Protein AF-A0A8J9VNW6-F1 (afdb_monomer)

Mean predicted aligned error: 24.34 Å

pLDDT: mean 70.17, std 19.91, range [33.88, 97.44]

Organism: NCBI:txid405034

Radius of gyration: 56.68 Å; Cα contacts (8 Å, |Δi|>4): 26; chains: 1; bounding box: 91×82×174 Å

Nearest PDB structures (foldseek):
  3ja6-assembly1_I  TM=4.246E-01  e=7.751E+00  Escherichia coli

Secondary structure (DSSP, 8-state):
------------------------------------------------------SHHHHHHHHHHHHHHHHHHHHHHHHHHHHHHHHT--PPP--------------TTHHHHHHHHHHHTS-HHHHHHHHHHHHHHHHHHHHH-TTS-HHHHHHHHHHHHHHHHHHHHHHHHHHSHHHHHHHHHHHHHHHHHHHHHHHHHHHHHHHHHHHHHSPPTHHHHHHHHHHHHHHHHHHHHHHHHHHHHHHHHHSPPP--SPPPTTHHHHHHHHHHHHHHHHHHTT--

Foldseek 3Di:
DDDDDDDDDDDDDDDDDDDDDDDDDDDDDDDDDDDDDDDDDDDPPDDPDDPDDPDDVVVVVVVVVVVVVVVVVVVVVVVVVVVVVVVPPDDDDDDDDDDDDDPCPDDVPVVVVVVVVVQVPDDLVVNLVVLVVVLVVLLVCLVPDPPDDVVVSVVSPVVSVVSNVVSVVVVVVCVDVVVVVVVVVVVVVVVVVVVVVVVVVVVVVVVVVCVVPDDDVVVVVVVVVVVVVVVVVVVVVVVVVVVVVCVVVVPDPDPPDDDDPVNVVVVVVVVVVVVVVVVVVPPD

Sequence (284 aa):
MADSDASADTDASIGRKRTAARPPLAGSTGSETETDERVRAKENKARRGRPIGSGRGTVLTRARAQLRNMEAEAREREFERALEARAFRKKPEKADKAGKAVFEFGSDLSASESRKEGISARDVQGLRAEAGRSVTEILHVARTSGNLKGEYVRRLKLAAEALTGIVDALADRSSNEETRKVAADNERLRKEVENLKAEVKAHRRQFSEMRASAPSSSLQGDVLEELRASLISSVGALMDAKLAGIEERLLPARSHRPPLAADRRKETETANDHYNYVVISFNK

Structure (mmCIF, N/CA/C/O backbone):
data_AF-A0A8J9VNW6-F1
#
_entry.id   AF-A0A8J9VNW6-F1
#
loop_
_atom_site.group_PDB
_atom_site.id
_atom_site.type_symbol
_atom_site.label_atom_id
_atom_site.label_alt_id
_atom_site.label_comp_id
_atom_site.label_asym_id
_atom_site.label_entity_id
_atom_site.label_seq_id
_atom_site.pdbx_PDB_ins_code
_atom_site.Cartn_x
_atom_site.Cartn_y
_atom_site.Cartn_z
_atom_site.occupancy
_atom_site.B_iso_or_equiv
_atom_site.auth_seq_id
_atom_site.auth_comp_id
_atom_site.auth_asym_id
_atom_site.auth_atom_id
_atom_site.pdbx_PDB_model_num
ATOM 1 N N . MET A 1 1 ? -22.951 18.036 -66.653 1.00 40.50 1 MET A N 1
ATOM 2 C CA . MET A 1 1 ? -22.007 18.960 -67.309 1.00 40.50 1 MET A CA 1
ATOM 3 C C . MET A 1 1 ? -20.794 18.984 -66.394 1.00 40.50 1 MET A C 1
ATOM 5 O O . MET A 1 1 ? -20.861 19.659 -65.379 1.00 40.50 1 MET A O 1
ATOM 9 N N . ALA A 1 2 ? -19.877 18.015 -66.465 1.00 41.28 2 ALA A N 1
ATOM 10 C CA . ALA A 1 2 ? -19.246 17.346 -67.623 1.00 41.28 2 ALA A CA 1
ATOM 11 C C . ALA A 1 2 ? -18.085 18.162 -68.211 1.00 41.28 2 ALA A C 1
ATOM 13 O O . ALA A 1 2 ? -18.121 19.385 -68.116 1.00 41.28 2 ALA A O 1
ATOM 14 N N . ASP A 1 3 ? -17.127 17.428 -68.790 1.00 41.41 3 ASP A N 1
ATOM 15 C CA . ASP A 1 3 ? -15.901 17.876 -69.472 1.00 41.41 3 ASP A CA 1
ATOM 16 C C . ASP A 1 3 ? -14.868 18.475 -68.474 1.00 41.41 3 ASP A C 1
ATOM 18 O O . ASP A 1 3 ? -15.201 19.344 -67.672 1.00 41.41 3 ASP A O 1
ATOM 22 N N . SER A 1 4 ? -13.659 17.934 -68.246 1.00 46.53 4 SER A N 1
ATOM 23 C CA . SER A 1 4 ? -12.592 17.398 -69.126 1.00 46.53 4 SER A CA 1
ATOM 24 C C . SER A 1 4 ? -11.854 18.515 -69.894 1.00 46.53 4 SER A C 1
ATOM 26 O O . SER A 1 4 ? -12.466 19.501 -70.286 1.00 46.53 4 SER A O 1
ATOM 28 N N . ASP A 1 5 ? -10.528 18.517 -70.080 1.00 38.50 5 ASP A N 1
ATOM 29 C CA . ASP A 1 5 ? -9.451 17.556 -69.748 1.00 38.50 5 ASP A CA 1
ATOM 30 C C . ASP A 1 5 ? -8.371 18.261 -68.847 1.00 38.50 5 ASP A C 1
ATOM 32 O O . ASP A 1 5 ? -8.751 19.146 -68.086 1.00 38.50 5 ASP A O 1
ATOM 36 N N . ALA A 1 6 ? -7.057 17.980 -68.745 1.00 46.94 6 ALA A N 1
ATOM 37 C CA . ALA A 1 6 ? -6.119 17.134 -69.495 1.00 46.94 6 ALA A CA 1
ATOM 38 C C . ALA A 1 6 ? -4.844 16.757 -68.690 1.00 46.94 6 ALA A C 1
ATOM 40 O O . ALA A 1 6 ? -4.689 17.087 -67.516 1.00 46.94 6 ALA A O 1
ATOM 41 N N . SER A 1 7 ? -3.931 16.042 -69.355 1.00 46.50 7 SER A N 1
ATOM 42 C CA . SER A 1 7 ? -2.660 15.470 -68.877 1.00 46.50 7 SER A CA 1
ATOM 43 C C . SER A 1 7 ? -1.483 16.449 -68.729 1.00 46.50 7 SER A C 1
ATOM 45 O O . SER A 1 7 ? -1.329 17.346 -69.558 1.00 46.50 7 SER A O 1
ATOM 47 N N . ALA A 1 8 ? -0.546 16.145 -67.819 1.00 47.53 8 ALA A N 1
ATOM 48 C CA . ALA A 1 8 ? 0.864 16.544 -67.935 1.00 47.53 8 ALA A CA 1
ATOM 49 C C . ALA A 1 8 ? 1.798 15.577 -67.169 1.00 47.53 8 ALA A C 1
ATOM 51 O O . ALA A 1 8 ? 1.925 15.668 -65.949 1.00 47.53 8 ALA A O 1
ATOM 52 N N . ASP A 1 9 ? 2.468 14.667 -67.881 1.00 40.62 9 ASP A N 1
ATOM 53 C CA . ASP A 1 9 ? 3.558 13.851 -67.329 1.00 40.62 9 ASP A CA 1
ATOM 54 C C . ASP A 1 9 ? 4.858 14.663 -67.200 1.00 40.62 9 ASP A C 1
ATOM 56 O O . ASP A 1 9 ? 5.226 15.410 -68.108 1.00 40.62 9 ASP A O 1
ATOM 60 N N . THR A 1 10 ? 5.622 14.442 -66.125 1.00 50.91 10 THR A N 1
ATOM 61 C CA . THR A 1 10 ? 7.041 14.836 -66.056 1.00 50.91 10 THR A CA 1
ATOM 62 C C . THR A 1 10 ? 7.883 13.716 -65.449 1.00 50.91 10 THR A C 1
ATOM 64 O O . THR A 1 10 ? 7.934 13.554 -64.228 1.00 50.91 10 THR A O 1
ATOM 67 N N . ASP A 1 11 ? 8.549 12.949 -66.313 1.00 38.44 11 ASP A N 1
ATOM 68 C CA . ASP A 1 11 ? 9.495 11.893 -65.938 1.00 38.44 11 ASP A CA 1
ATOM 69 C C . ASP A 1 11 ? 10.793 12.492 -65.353 1.00 38.44 11 ASP A C 1
ATOM 71 O O . ASP A 1 11 ? 11.364 13.441 -65.896 1.00 38.44 11 ASP A O 1
ATOM 75 N N . ALA A 1 12 ? 11.265 11.943 -64.231 1.00 46.34 12 ALA A N 1
ATOM 76 C CA . ALA A 1 12 ? 12.383 12.467 -63.447 1.00 46.34 12 ALA A CA 1
ATOM 77 C C . ALA A 1 12 ? 13.482 11.402 -63.280 1.00 46.34 12 ALA A C 1
ATOM 79 O O . ALA A 1 12 ? 13.535 10.657 -62.298 1.00 46.34 12 ALA A O 1
ATOM 80 N N . SER A 1 13 ? 14.387 11.332 -64.258 1.00 41.47 13 SER A N 1
ATOM 81 C CA . SER A 1 13 ? 15.369 10.251 -64.388 1.00 41.47 13 SER A CA 1
ATOM 82 C C . SER A 1 13 ? 16.358 10.144 -63.210 1.00 41.47 13 SER A C 1
ATOM 84 O O . SER A 1 13 ? 17.242 10.989 -63.045 1.00 41.47 13 SER A O 1
ATOM 86 N N . ILE A 1 14 ? 16.312 9.041 -62.451 1.00 47.03 14 ILE A N 1
ATOM 87 C CA . ILE A 1 14 ? 17.327 8.706 -61.433 1.00 47.03 14 ILE A CA 1
ATOM 88 C C . ILE A 1 14 ? 18.367 7.742 -62.024 1.00 47.03 14 ILE A C 1
ATOM 90 O O . ILE A 1 14 ? 18.255 6.517 -61.934 1.00 47.03 14 ILE A O 1
ATOM 94 N N . GLY A 1 15 ? 19.425 8.299 -62.617 1.00 40.50 15 GLY A N 1
ATOM 95 C CA . GLY A 1 15 ? 20.520 7.522 -63.201 1.00 40.50 15 GLY A CA 1
ATOM 96 C C . GLY A 1 15 ? 21.378 6.794 -62.156 1.00 40.50 15 GLY A C 1
ATOM 97 O O . GLY A 1 15 ? 22.238 7.401 -61.521 1.00 40.50 15 GLY A O 1
ATOM 98 N N . ARG A 1 16 ? 21.217 5.469 -62.021 1.00 45.16 16 ARG A N 1
ATOM 99 C CA . ARG A 1 16 ? 22.113 4.604 -61.224 1.00 45.16 16 ARG A CA 1
ATOM 100 C C . ARG A 1 16 ? 23.037 3.784 -62.132 1.00 45.16 16 ARG A C 1
ATOM 102 O O . ARG A 1 16 ? 22.575 2.992 -62.951 1.00 45.16 16 ARG A O 1
ATOM 109 N N . LYS A 1 17 ? 24.356 3.963 -61.986 1.00 49.12 17 LYS A N 1
ATOM 110 C CA . LYS A 1 17 ? 25.373 3.179 -62.717 1.00 49.12 17 LYS A CA 1
ATOM 111 C C . LYS A 1 17 ? 25.447 1.736 -62.188 1.00 49.12 17 LYS A C 1
ATOM 113 O O . LYS A 1 17 ? 25.175 1.484 -61.018 1.00 49.12 17 LYS A O 1
ATOM 118 N N . ARG A 1 18 ? 25.801 0.796 -63.072 1.00 47.38 18 ARG A N 1
ATOM 119 C CA . ARG A 1 18 ? 25.782 -0.662 -62.844 1.00 47.38 18 ARG A CA 1
ATOM 120 C C . ARG A 1 18 ? 27.190 -1.246 -62.663 1.00 47.38 18 ARG A C 1
ATOM 122 O O . ARG A 1 18 ? 28.028 -1.022 -63.527 1.00 47.38 18 ARG A O 1
ATOM 129 N N . THR A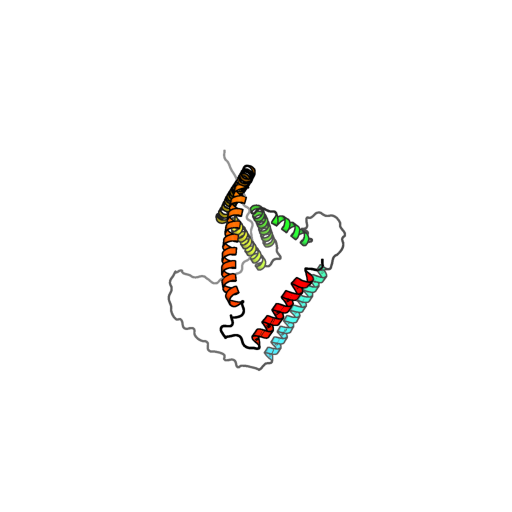 1 19 ? 27.352 -2.112 -61.665 1.00 45.59 19 THR A N 1
ATOM 130 C CA . THR A 1 19 ? 28.186 -3.339 -61.642 1.00 45.59 19 THR A CA 1
ATOM 131 C C . THR A 1 19 ? 27.497 -4.279 -60.631 1.00 45.59 19 THR A C 1
ATOM 133 O O . THR A 1 19 ? 27.086 -3.826 -59.570 1.00 45.59 19 THR A O 1
ATOM 136 N N . ALA A 1 20 ? 27.058 -5.495 -60.974 1.00 39.81 20 ALA A N 1
ATOM 137 C CA . ALA A 1 20 ? 27.818 -6.699 -61.348 1.00 39.81 20 ALA A CA 1
ATOM 138 C C . ALA A 1 20 ? 28.700 -7.212 -60.180 1.00 39.81 20 ALA A C 1
ATOM 140 O O . ALA A 1 20 ? 29.486 -6.439 -59.649 1.00 39.81 20 ALA A O 1
ATOM 141 N N . ALA A 1 21 ? 28.623 -8.474 -59.729 1.00 38.38 21 ALA A N 1
ATOM 142 C CA . ALA A 1 21 ? 28.025 -9.677 -60.339 1.00 38.38 21 ALA A CA 1
ATOM 143 C C . ALA A 1 21 ? 27.239 -10.573 -59.343 1.00 38.38 21 ALA A C 1
ATOM 145 O O . ALA A 1 21 ? 27.244 -10.338 -58.138 1.00 38.38 21 ALA A O 1
ATOM 146 N N . ARG A 1 22 ? 26.563 -11.611 -59.865 1.00 43.59 22 ARG A N 1
ATOM 147 C CA . ARG A 1 22 ? 25.733 -12.590 -59.131 1.00 43.59 22 ARG A CA 1
ATOM 148 C C . ARG A 1 22 ? 25.919 -14.006 -59.720 1.00 43.59 22 ARG A C 1
ATOM 150 O O . ARG A 1 22 ? 25.762 -14.137 -60.933 1.00 43.59 22 ARG A O 1
ATOM 157 N N . PRO A 1 23 ? 26.151 -15.059 -58.910 1.00 54.25 23 PRO A N 1
ATOM 158 C CA . PRO A 1 23 ? 25.950 -16.459 -59.309 1.00 54.25 23 PRO A CA 1
ATOM 159 C C . PRO A 1 23 ? 24.474 -16.917 -59.126 1.00 54.25 23 PRO A C 1
ATOM 161 O O . PRO A 1 23 ? 23.703 -16.250 -58.427 1.00 54.25 23 PRO A O 1
ATOM 164 N N . PRO A 1 24 ? 24.032 -18.002 -59.794 1.00 50.69 24 PRO A N 1
ATOM 165 C CA . PRO A 1 24 ? 22.608 -18.323 -59.969 1.00 50.69 24 PRO A CA 1
ATOM 166 C C . PRO A 1 24 ? 21.927 -19.000 -58.762 1.00 50.69 24 PRO A C 1
ATOM 168 O O . PRO A 1 24 ? 22.576 -19.439 -57.818 1.00 50.69 24 PRO A O 1
ATOM 171 N N . LEU A 1 25 ? 20.590 -19.086 -58.828 1.00 45.50 25 LEU A N 1
ATOM 172 C CA . LEU A 1 25 ? 19.722 -19.805 -57.885 1.00 45.50 25 LEU A CA 1
ATOM 173 C C . LEU A 1 25 ? 19.087 -21.033 -58.556 1.00 45.50 25 LEU A C 1
ATOM 175 O O . LEU A 1 25 ? 18.556 -20.912 -59.656 1.00 45.50 25 LEU A O 1
ATOM 179 N N . ALA A 1 26 ? 19.059 -22.148 -57.830 1.00 40.22 26 ALA A N 1
ATOM 180 C CA . ALA A 1 26 ? 18.130 -23.276 -57.953 1.00 40.22 26 ALA A CA 1
ATOM 181 C C . ALA A 1 26 ? 18.149 -24.021 -56.597 1.00 40.22 26 ALA A C 1
ATOM 183 O O . ALA A 1 26 ? 19.191 -24.025 -55.946 1.00 40.22 26 ALA A O 1
ATOM 184 N N . GLY A 1 27 ? 17.081 -24.642 -56.094 1.00 34.94 27 GLY A N 1
ATOM 185 C CA . GLY A 1 27 ? 15.699 -24.775 -56.580 1.00 34.94 27 GLY A CA 1
ATOM 186 C C . GLY A 1 27 ? 15.029 -25.971 -55.872 1.00 34.94 27 GLY A C 1
ATOM 187 O O . GLY A 1 27 ? 15.736 -26.909 -55.525 1.00 34.94 27 GLY A O 1
ATOM 188 N N . SER A 1 28 ? 13.699 -25.955 -55.683 1.00 34.72 28 SER A N 1
ATOM 189 C CA . SER A 1 28 ? 12.923 -26.875 -54.804 1.00 34.72 28 SER A CA 1
ATOM 190 C C . SER A 1 28 ? 13.220 -26.694 -53.299 1.00 34.72 28 SER A C 1
ATOM 192 O O . SER A 1 28 ? 14.375 -26.524 -52.933 1.00 34.72 28 SER A O 1
ATOM 194 N N . THR A 1 29 ? 12.287 -26.579 -52.342 1.00 39.00 29 THR A N 1
ATOM 195 C CA . THR A 1 29 ? 10.910 -27.089 -52.083 1.00 39.00 29 THR A CA 1
ATOM 196 C C . THR A 1 29 ? 10.825 -28.495 -51.467 1.00 39.00 29 THR A C 1
ATOM 198 O O . THR A 1 29 ? 11.499 -29.412 -51.929 1.00 39.00 29 THR A O 1
ATOM 201 N N . GLY A 1 30 ? 9.989 -28.614 -50.420 1.00 33.88 30 GLY A N 1
ATOM 202 C CA . GLY A 1 30 ? 9.853 -29.742 -49.477 1.00 33.88 30 GLY A CA 1
ATOM 203 C C . GLY A 1 30 ? 10.485 -29.401 -48.107 1.00 33.88 30 GLY A C 1
ATOM 204 O O . GLY A 1 30 ? 11.614 -28.921 -48.105 1.00 33.88 30 GLY A O 1
ATOM 205 N N . SER A 1 31 ? 9.873 -29.442 -46.911 1.00 37.00 31 SER A N 1
ATOM 206 C CA . SER A 1 31 ? 8.687 -30.095 -46.296 1.00 37.00 31 SER A CA 1
ATOM 207 C C . SER A 1 31 ? 9.013 -31.293 -45.379 1.00 37.00 31 SER A C 1
ATOM 209 O O . SER A 1 31 ? 9.034 -32.428 -45.835 1.00 37.00 31 SER A O 1
ATOM 211 N N . GLU A 1 32 ? 9.141 -30.986 -44.080 1.00 38.44 32 GLU A N 1
ATOM 212 C CA . GLU A 1 32 ? 8.852 -31.845 -42.907 1.00 38.44 32 GLU A CA 1
ATOM 213 C C . GLU A 1 32 ? 9.727 -33.089 -42.592 1.00 38.44 32 GLU A C 1
ATOM 215 O O . GLU A 1 32 ? 10.525 -33.559 -43.393 1.00 38.44 32 GLU A O 1
ATOM 220 N N . THR A 1 33 ? 9.559 -33.571 -41.347 1.00 36.09 33 THR A N 1
ATOM 221 C CA . THR A 1 33 ? 10.047 -34.828 -40.722 1.00 36.09 33 THR A CA 1
ATOM 222 C C . THR A 1 33 ? 11.561 -35.118 -40.649 1.00 36.09 33 THR A C 1
ATOM 224 O O . THR A 1 33 ? 12.185 -35.533 -41.613 1.00 36.09 33 THR A O 1
ATOM 227 N N . GLU A 1 34 ? 12.117 -34.918 -39.444 1.00 38.44 34 GLU A N 1
ATOM 228 C CA . GLU A 1 34 ? 12.610 -35.950 -38.494 1.00 38.44 34 GLU A CA 1
ATOM 229 C C . GLU A 1 34 ? 13.441 -37.186 -38.958 1.00 38.44 34 GLU A C 1
ATOM 231 O O . GLU A 1 34 ? 13.279 -37.720 -40.048 1.00 38.44 34 GLU A O 1
ATOM 236 N N . THR A 1 35 ? 14.235 -37.720 -38.010 1.00 39.31 35 THR A N 1
ATOM 237 C CA . THR A 1 35 ? 15.041 -38.975 -37.996 1.00 39.31 35 THR A CA 1
ATOM 238 C C . THR A 1 35 ? 16.504 -38.935 -38.488 1.00 39.31 35 THR A C 1
ATOM 240 O O . THR A 1 35 ? 16.932 -38.065 -39.243 1.00 39.31 35 THR A O 1
ATOM 243 N N . ASP A 1 36 ? 17.302 -39.860 -37.936 1.00 39.09 36 ASP A N 1
ATOM 244 C CA . ASP A 1 36 ? 18.749 -40.034 -38.124 1.00 39.09 36 ASP A CA 1
ATOM 245 C C . ASP A 1 36 ? 19.144 -40.566 -39.518 1.00 39.09 36 ASP A C 1
ATOM 247 O O . ASP A 1 36 ? 18.503 -41.473 -40.033 1.00 39.09 36 ASP A O 1
ATOM 251 N N . GLU A 1 37 ? 20.315 -40.165 -40.039 1.00 36.12 37 GLU A N 1
ATOM 252 C CA . GLU A 1 37 ? 21.468 -41.090 -40.054 1.00 36.12 37 GLU A CA 1
ATOM 253 C C . GLU A 1 37 ? 22.827 -40.471 -40.458 1.00 36.12 37 GLU A C 1
ATOM 255 O O . GLU A 1 37 ? 22.973 -39.554 -41.263 1.00 36.12 37 GLU A O 1
ATOM 260 N N . ARG A 1 38 ? 23.858 -41.078 -39.864 1.00 45.81 38 ARG A N 1
ATOM 261 C CA . ARG A 1 38 ? 25.292 -41.111 -40.201 1.00 45.81 38 ARG A CA 1
ATOM 262 C C . ARG A 1 38 ? 25.748 -40.524 -41.556 1.00 45.81 38 ARG A C 1
ATOM 264 O O . ARG A 1 38 ? 25.688 -41.189 -42.588 1.00 45.81 38 ARG A O 1
ATOM 271 N N . VAL A 1 39 ? 26.543 -39.449 -41.492 1.00 42.41 39 VAL A N 1
ATOM 272 C CA . VAL A 1 39 ? 27.604 -39.175 -42.487 1.00 42.41 39 VAL A CA 1
ATOM 273 C C . VAL A 1 39 ? 28.965 -39.068 -41.790 1.00 42.41 39 VAL A C 1
ATOM 275 O O . VAL A 1 39 ? 29.178 -38.229 -40.917 1.00 42.41 39 VAL A O 1
ATOM 278 N N . ARG A 1 40 ? 29.917 -39.933 -42.170 1.00 47.16 40 ARG A N 1
ATOM 279 C CA . ARG A 1 40 ? 31.279 -39.952 -41.603 1.00 47.16 40 ARG A CA 1
ATOM 280 C C . ARG A 1 40 ? 32.092 -38.736 -42.064 1.00 47.16 40 ARG A C 1
ATOM 282 O O . ARG A 1 40 ? 32.554 -38.702 -43.205 1.00 47.16 40 ARG A O 1
ATOM 289 N N . ALA A 1 41 ? 32.365 -37.797 -41.159 1.00 47.97 41 ALA A N 1
ATOM 290 C CA . ALA A 1 41 ? 33.385 -36.772 -41.377 1.00 47.97 41 ALA A CA 1
ATOM 291 C C . ALA A 1 41 ? 34.780 -37.418 -41.521 1.00 47.97 41 ALA A C 1
ATOM 293 O O . ALA A 1 41 ? 35.179 -38.250 -40.705 1.00 47.97 41 ALA A O 1
ATOM 294 N N . LYS A 1 42 ? 35.534 -37.046 -42.564 1.00 50.28 42 LYS A N 1
ATOM 295 C CA . LYS A 1 42 ? 36.897 -37.551 -42.805 1.00 50.28 42 LYS A CA 1
ATOM 296 C C . LYS A 1 42 ? 37.917 -36.701 -42.041 1.00 50.28 42 LYS A C 1
ATOM 298 O O . LYS A 1 42 ? 38.084 -35.521 -42.340 1.00 50.28 42 LYS A O 1
ATOM 303 N N . GLU A 1 43 ? 38.626 -37.299 -41.083 1.00 44.22 43 GLU A N 1
ATOM 304 C CA . GLU A 1 43 ? 39.729 -36.637 -40.373 1.00 44.22 43 GLU A CA 1
ATOM 305 C C . GLU A 1 43 ? 40.911 -36.335 -41.314 1.00 44.22 43 GLU A C 1
ATOM 307 O O . GLU A 1 43 ? 41.657 -37.237 -41.705 1.00 44.22 43 GLU A O 1
ATOM 312 N N . ASN A 1 44 ? 41.166 -35.058 -41.605 1.00 50.94 44 ASN A N 1
ATOM 313 C CA . ASN A 1 44 ? 42.388 -34.639 -42.296 1.00 50.94 44 ASN A CA 1
ATOM 314 C C . ASN A 1 44 ? 43.592 -34.626 -41.334 1.00 50.94 44 ASN A C 1
ATOM 316 O O . ASN A 1 44 ? 44.013 -33.582 -40.836 1.00 50.94 44 ASN A O 1
ATOM 320 N N . LYS A 1 45 ? 44.170 -35.807 -41.082 1.00 53.06 45 LYS A N 1
ATOM 321 C CA . LYS A 1 45 ? 45.388 -36.003 -40.273 1.00 53.06 45 LYS A CA 1
ATOM 322 C C . LYS A 1 45 ? 46.650 -35.493 -40.988 1.00 53.06 45 LYS A C 1
ATOM 324 O O . LYS A 1 45 ? 47.465 -36.276 -41.469 1.00 53.06 45 LYS A O 1
ATOM 329 N N . ALA A 1 46 ? 46.850 -34.174 -41.010 1.00 47.66 46 ALA A N 1
ATOM 330 C CA . ALA A 1 46 ? 48.071 -33.542 -41.512 1.00 47.66 46 ALA A CA 1
ATOM 331 C C . ALA A 1 46 ? 48.567 -32.405 -40.596 1.00 47.66 46 ALA A C 1
ATOM 333 O O . ALA A 1 46 ? 47.784 -31.579 -40.143 1.00 47.66 46 ALA A O 1
ATOM 334 N N . ARG A 1 47 ? 49.897 -32.333 -40.406 1.00 47.97 47 ARG A N 1
ATOM 335 C CA . ARG A 1 47 ? 50.660 -31.309 -39.645 1.00 47.97 47 ARG A CA 1
ATOM 336 C C . ARG A 1 47 ? 50.626 -31.409 -38.107 1.00 47.97 47 ARG A C 1
ATOM 338 O O . ARG A 1 47 ? 50.222 -30.486 -37.407 1.00 47.97 47 ARG A O 1
ATOM 345 N N . ARG A 1 48 ? 51.260 -32.465 -37.574 1.00 52.03 48 ARG A N 1
ATOM 346 C CA . ARG A 1 48 ? 51.928 -32.406 -36.256 1.00 52.03 48 ARG A CA 1
ATOM 347 C C . ARG A 1 48 ? 53.086 -31.393 -36.308 1.00 52.03 48 ARG A C 1
ATOM 349 O O . ARG A 1 48 ? 54.208 -31.754 -36.658 1.00 52.03 48 ARG A O 1
ATOM 356 N N . GLY A 1 49 ? 52.824 -30.131 -35.976 1.00 46.53 49 GLY A N 1
ATOM 357 C CA . GLY A 1 49 ? 53.883 -29.161 -35.678 1.00 46.53 49 GLY A CA 1
ATOM 358 C C . GLY A 1 49 ? 54.578 -29.516 -34.358 1.00 46.53 49 GLY A C 1
ATOM 359 O O . GLY A 1 49 ? 53.907 -29.869 -33.390 1.00 46.53 49 GLY A O 1
ATOM 360 N N . ARG A 1 50 ? 55.915 -29.444 -34.306 1.00 51.12 50 ARG A N 1
ATOM 361 C CA . ARG A 1 50 ? 56.665 -29.608 -33.046 1.00 51.12 50 ARG A CA 1
ATOM 362 C C . ARG A 1 50 ? 56.304 -28.487 -32.054 1.00 51.12 50 ARG A C 1
ATOM 364 O O . ARG A 1 50 ? 56.151 -27.348 -32.494 1.00 51.12 50 ARG A O 1
ATOM 371 N N . PRO A 1 51 ? 56.291 -28.748 -30.734 1.00 48.47 51 PRO A N 1
ATOM 372 C CA . PRO A 1 51 ? 56.377 -27.677 -29.747 1.00 48.47 51 PRO A CA 1
ATOM 373 C C . PRO A 1 51 ? 57.762 -27.017 -29.852 1.00 48.47 51 PRO A C 1
ATOM 375 O O . PRO A 1 51 ? 58.784 -27.650 -29.585 1.00 48.47 51 PRO A O 1
ATOM 378 N N . ILE A 1 52 ? 57.807 -25.755 -30.284 1.00 52.84 52 ILE A N 1
ATOM 379 C CA . ILE A 1 52 ? 59.043 -24.971 -30.409 1.00 52.84 52 ILE A CA 1
ATOM 380 C C . ILE A 1 52 ? 59.132 -23.981 -29.247 1.00 52.84 52 ILE A C 1
ATOM 382 O O . ILE A 1 52 ? 58.275 -23.114 -29.120 1.00 52.84 52 ILE A O 1
ATOM 386 N N . GLY A 1 53 ? 60.229 -24.052 -28.487 1.00 47.34 53 GLY A N 1
ATOM 387 C CA . GLY A 1 53 ? 60.731 -22.948 -27.662 1.00 47.34 53 GLY A CA 1
ATOM 388 C C . GLY A 1 53 ? 60.004 -22.707 -26.333 1.00 47.34 53 GLY A C 1
ATOM 389 O O . GLY A 1 53 ? 58.829 -22.359 -26.279 1.00 47.34 53 GLY A O 1
ATOM 390 N N . SER A 1 54 ? 60.745 -22.802 -25.231 1.00 50.16 54 SER A N 1
ATOM 391 C CA . SER A 1 54 ? 60.256 -22.455 -23.898 1.00 50.16 54 SER A CA 1
ATOM 392 C C . SER A 1 54 ? 60.140 -20.936 -23.680 1.00 50.16 54 SER A C 1
ATOM 394 O O . SER A 1 54 ? 61.047 -20.165 -23.995 1.00 50.16 54 SER A O 1
ATOM 396 N N . GLY A 1 55 ? 59.030 -20.511 -23.067 1.00 55.00 55 GLY A N 1
ATOM 397 C CA . GLY A 1 55 ? 58.921 -19.362 -22.149 1.00 55.00 55 GLY A CA 1
ATOM 398 C C . GLY A 1 55 ? 59.119 -17.921 -22.656 1.00 55.00 55 GLY A C 1
ATOM 399 O O . GLY A 1 55 ? 58.488 -17.017 -22.117 1.00 55.00 55 GLY A O 1
ATOM 400 N N . ARG A 1 56 ? 59.965 -17.645 -23.656 1.00 54.56 56 ARG A N 1
ATOM 401 C CA . ARG A 1 56 ? 60.352 -16.255 -23.993 1.00 54.56 56 ARG A CA 1
ATOM 402 C C . ARG A 1 56 ? 59.274 -15.469 -24.746 1.00 54.56 56 ARG A C 1
ATOM 404 O O . ARG A 1 56 ? 59.080 -14.288 -24.468 1.00 54.56 56 ARG A O 1
ATOM 411 N N . GLY A 1 57 ? 58.551 -16.112 -25.665 1.00 57.53 57 GLY A N 1
ATOM 412 C CA . GLY A 1 57 ? 57.508 -15.446 -26.457 1.00 57.53 57 GLY A CA 1
ATOM 413 C C . GLY A 1 57 ? 56.322 -14.974 -25.610 1.00 57.53 57 GLY A C 1
ATOM 414 O O . GLY A 1 57 ? 55.875 -13.837 -25.753 1.00 57.53 57 GLY A O 1
ATOM 415 N N . THR A 1 58 ? 55.861 -15.817 -24.680 1.00 62.28 58 THR A N 1
ATOM 416 C CA . THR A 1 58 ? 54.682 -15.559 -23.837 1.00 62.28 58 THR A CA 1
ATOM 417 C C . THR A 1 58 ? 54.889 -14.392 -22.871 1.00 62.28 58 THR A C 1
ATOM 419 O O . THR A 1 58 ? 53.989 -13.565 -22.706 1.00 62.28 58 THR A O 1
ATOM 422 N N . VAL A 1 59 ? 56.085 -14.269 -22.281 1.00 69.69 59 VAL A N 1
ATOM 423 C CA . VAL A 1 59 ? 56.454 -13.129 -21.424 1.00 69.69 59 VAL A CA 1
ATOM 424 C C . VAL A 1 59 ? 56.451 -11.824 -22.223 1.00 69.69 59 VAL A C 1
ATOM 426 O O . VAL A 1 59 ? 55.863 -10.841 -21.777 1.00 69.69 59 VAL A O 1
ATOM 429 N N . LEU A 1 60 ? 57.017 -11.815 -23.434 1.00 75.62 60 LEU A N 1
ATOM 430 C CA . LEU A 1 60 ? 57.063 -10.613 -24.271 1.00 75.62 60 LEU A CA 1
ATOM 431 C C . LEU A 1 60 ? 55.671 -10.198 -24.787 1.00 75.62 60 LEU A C 1
ATOM 433 O O . LEU A 1 60 ? 55.378 -9.004 -24.864 1.00 75.62 60 LEU A O 1
ATOM 437 N N . THR A 1 61 ? 54.772 -11.149 -25.069 1.00 76.31 61 THR A N 1
ATOM 438 C CA . THR A 1 61 ? 53.358 -10.830 -25.340 1.00 76.31 61 THR A CA 1
ATOM 439 C C . THR A 1 61 ? 52.621 -10.311 -24.105 1.00 76.31 61 THR A C 1
ATOM 441 O O . THR A 1 61 ? 51.830 -9.381 -24.236 1.00 76.31 61 THR A O 1
ATOM 444 N N . ARG A 1 62 ? 52.905 -10.841 -22.904 1.00 77.50 62 ARG A N 1
ATOM 445 C CA . ARG A 1 62 ? 52.291 -10.372 -21.649 1.00 77.50 62 ARG A CA 1
ATOM 446 C C . ARG A 1 62 ? 52.733 -8.947 -21.307 1.00 77.50 62 ARG A C 1
ATOM 448 O O . ARG A 1 62 ? 51.879 -8.113 -21.033 1.00 77.50 62 ARG A O 1
ATOM 455 N N . ALA A 1 63 ? 54.024 -8.642 -21.439 1.00 80.75 63 ALA A N 1
ATOM 456 C CA . ALA A 1 63 ? 54.559 -7.290 -21.270 1.00 80.75 63 ALA A CA 1
ATOM 457 C C . ALA A 1 63 ? 53.954 -6.293 -22.279 1.00 80.75 63 ALA A C 1
ATOM 459 O O . ALA A 1 63 ? 53.549 -5.197 -21.900 1.00 80.75 63 ALA A O 1
ATOM 460 N N . ARG A 1 64 ? 53.808 -6.681 -23.557 1.00 81.44 64 ARG A N 1
ATOM 461 C CA . ARG A 1 64 ? 53.138 -5.848 -24.577 1.00 81.44 64 ARG A CA 1
ATOM 462 C C . ARG A 1 64 ? 51.647 -5.628 -24.297 1.00 81.44 64 ARG A C 1
ATOM 464 O O . ARG A 1 64 ? 51.137 -4.556 -24.609 1.00 81.44 64 ARG A O 1
ATOM 471 N N . ALA A 1 65 ? 50.953 -6.605 -23.712 1.00 82.56 65 ALA A N 1
ATOM 472 C CA . ALA A 1 65 ? 49.574 -6.429 -23.257 1.00 82.56 65 ALA A CA 1
ATOM 473 C C . ALA A 1 65 ? 49.498 -5.480 -22.047 1.00 82.56 65 ALA A C 1
ATOM 475 O O . ALA A 1 65 ? 48.681 -4.567 -22.046 1.00 82.56 65 ALA A O 1
ATOM 476 N N . GLN A 1 66 ? 50.396 -5.626 -21.067 1.00 85.31 66 GLN A N 1
ATOM 477 C CA . GLN A 1 66 ? 50.463 -4.735 -19.903 1.00 85.31 66 GLN A CA 1
ATOM 478 C C . GLN A 1 66 ? 50.749 -3.281 -20.302 1.00 85.31 66 GLN A C 1
ATOM 480 O O . GLN A 1 66 ? 50.059 -2.392 -19.819 1.00 85.31 66 GLN A O 1
ATOM 485 N N . LEU A 1 67 ? 51.682 -3.028 -21.228 1.00 84.88 67 LEU A N 1
ATOM 486 C CA . LEU A 1 67 ? 51.937 -1.674 -21.741 1.00 84.88 67 LEU A CA 1
ATOM 487 C C . LEU A 1 67 ? 50.698 -1.066 -22.417 1.00 84.88 67 LEU A C 1
ATOM 489 O O . LEU A 1 67 ? 50.352 0.074 -22.128 1.00 84.88 67 LEU A O 1
ATOM 493 N N . ARG A 1 68 ? 49.975 -1.835 -23.243 1.00 86.19 68 ARG A N 1
ATOM 494 C CA . ARG A 1 68 ? 48.725 -1.370 -23.872 1.00 86.19 68 ARG A CA 1
ATOM 495 C C . ARG A 1 68 ? 47.622 -1.059 -22.861 1.00 86.19 68 ARG A C 1
ATOM 497 O O . ARG A 1 68 ? 46.885 -0.102 -23.068 1.00 86.19 68 ARG A O 1
ATOM 504 N N . ASN A 1 69 ? 47.522 -1.834 -21.782 1.00 85.25 69 ASN A N 1
ATOM 505 C CA . ASN A 1 69 ? 46.577 -1.553 -20.703 1.00 85.25 69 ASN A CA 1
ATOM 506 C C . ASN A 1 69 ? 46.978 -0.275 -19.949 1.00 85.25 69 ASN A C 1
ATOM 508 O O . ASN A 1 69 ? 46.141 0.601 -19.776 1.00 85.25 69 ASN A O 1
ATOM 512 N N . MET A 1 70 ? 48.260 -0.108 -19.603 1.00 87.62 70 MET A N 1
ATOM 513 C CA . MET A 1 70 ? 48.766 1.117 -18.966 1.00 87.62 70 MET A CA 1
ATOM 514 C C . MET A 1 70 ? 48.559 2.364 -19.844 1.00 87.62 70 MET A C 1
ATOM 516 O O . MET A 1 70 ? 48.187 3.413 -19.328 1.00 87.62 70 MET A O 1
ATOM 520 N N . GLU A 1 71 ? 48.745 2.262 -21.166 1.00 87.62 71 GLU A N 1
ATOM 521 C CA . GLU A 1 71 ? 48.423 3.336 -22.121 1.00 87.62 71 GLU A CA 1
ATOM 522 C C . GLU A 1 71 ? 46.919 3.649 -22.186 1.00 87.62 71 GLU A C 1
ATOM 524 O O . GLU A 1 71 ? 46.543 4.810 -22.351 1.00 87.62 71 GLU A O 1
ATOM 529 N N . ALA A 1 72 ? 46.054 2.636 -22.083 1.00 85.69 72 ALA A N 1
ATOM 530 C CA . ALA A 1 72 ? 44.605 2.827 -22.060 1.00 85.69 72 ALA A CA 1
ATOM 531 C C . ALA A 1 72 ? 44.162 3.517 -20.761 1.00 85.69 72 ALA A C 1
ATOM 533 O O . ALA A 1 72 ? 43.527 4.566 -20.824 1.00 85.69 72 ALA A O 1
ATOM 534 N N . GLU A 1 73 ? 44.594 3.011 -19.603 1.00 87.81 73 GLU A N 1
ATOM 535 C CA . GLU A 1 73 ? 44.312 3.629 -18.305 1.00 87.81 73 GLU A CA 1
ATOM 536 C C . GLU A 1 73 ? 44.892 5.051 -18.194 1.00 87.81 73 GLU A C 1
ATOM 538 O O . GLU A 1 73 ? 44.309 5.908 -17.535 1.00 87.81 73 GLU A O 1
ATOM 543 N N . ALA A 1 74 ? 46.045 5.331 -18.815 1.00 88.19 74 ALA A N 1
ATOM 544 C CA . ALA A 1 74 ? 46.603 6.683 -18.870 1.00 88.19 74 ALA A CA 1
ATOM 545 C C . ALA A 1 74 ? 45.679 7.638 -19.642 1.00 88.19 74 ALA A C 1
ATOM 547 O O . ALA A 1 74 ? 45.364 8.712 -19.134 1.00 88.19 74 ALA A O 1
ATOM 548 N N . ARG A 1 75 ? 45.175 7.223 -20.813 1.00 87.25 75 ARG A N 1
ATOM 549 C CA . ARG A 1 75 ? 44.209 8.007 -21.607 1.00 87.25 75 ARG A CA 1
ATOM 550 C C . ARG A 1 75 ? 42.869 8.179 -20.892 1.00 87.25 75 ARG A C 1
ATOM 552 O O . ARG A 1 75 ? 42.268 9.244 -20.996 1.00 87.25 75 ARG A O 1
ATOM 559 N N . GLU A 1 76 ? 42.408 7.172 -20.152 1.00 83.88 76 GLU A N 1
ATOM 560 C CA . GLU A 1 76 ? 41.194 7.275 -19.331 1.00 83.88 76 GLU A CA 1
ATOM 561 C C . GLU A 1 76 ? 41.386 8.272 -18.178 1.00 83.88 76 GLU A C 1
ATOM 563 O O . GLU A 1 76 ? 40.565 9.173 -18.027 1.00 83.88 76 GLU A O 1
ATOM 568 N N . ARG A 1 77 ? 42.517 8.223 -17.458 1.00 86.00 77 ARG A N 1
ATOM 569 C CA . ARG A 1 77 ? 42.875 9.207 -16.412 1.00 86.00 77 ARG A CA 1
ATOM 570 C C . ARG A 1 77 ? 43.074 10.624 -16.964 1.00 86.00 77 ARG A C 1
ATOM 572 O O . ARG A 1 77 ? 42.761 11.597 -16.283 1.00 86.00 77 ARG A O 1
ATOM 579 N N . GLU A 1 78 ? 43.601 10.772 -18.178 1.00 87.81 78 GLU A N 1
ATOM 580 C CA . GLU A 1 78 ? 43.704 12.068 -18.866 1.00 87.81 78 GLU A CA 1
ATOM 581 C C . GLU A 1 78 ? 42.326 12.612 -19.267 1.00 87.81 78 GLU A C 1
ATOM 583 O O . GLU A 1 78 ? 42.062 13.801 -19.092 1.00 87.81 78 GLU A O 1
ATOM 588 N N . PHE A 1 79 ? 41.429 11.750 -19.753 1.00 85.25 79 PHE A N 1
ATOM 589 C CA . PHE A 1 79 ? 40.052 12.111 -20.090 1.00 85.25 79 PHE A CA 1
ATOM 590 C C . PHE A 1 79 ? 39.226 12.477 -18.847 1.00 85.25 79 PHE A C 1
ATOM 592 O O . PHE A 1 79 ? 38.508 13.475 -18.860 1.00 85.25 79 PHE A O 1
ATOM 599 N N . GLU A 1 80 ? 39.380 11.728 -17.756 1.00 85.12 80 GLU A N 1
ATOM 600 C CA . GLU A 1 80 ? 38.755 11.992 -16.457 1.00 85.12 80 GLU A CA 1
ATOM 601 C C . GLU A 1 80 ? 39.221 13.340 -15.884 1.00 85.12 80 GLU A C 1
ATOM 603 O O . GLU A 1 80 ? 38.397 14.223 -15.644 1.00 85.12 80 GLU A O 1
ATOM 608 N N . ARG A 1 81 ? 40.538 13.591 -15.839 1.00 84.94 81 ARG A N 1
ATOM 609 C CA . ARG A 1 81 ? 41.096 14.907 -15.471 1.00 84.94 81 ARG A CA 1
ATOM 610 C C . ARG A 1 81 ? 40.630 16.038 -16.389 1.00 84.94 81 ARG A C 1
ATOM 612 O O . ARG A 1 81 ? 40.463 17.166 -15.930 1.00 84.94 81 ARG A O 1
ATOM 619 N N . ALA A 1 82 ? 40.417 15.777 -17.680 1.00 81.44 82 ALA A N 1
ATOM 620 C CA . ALA A 1 82 ? 39.882 16.771 -18.611 1.00 81.44 82 ALA A CA 1
ATOM 621 C C . ALA A 1 82 ? 38.391 17.072 -18.361 1.00 81.44 82 ALA A C 1
ATOM 623 O O . ALA A 1 82 ? 37.959 18.209 -18.575 1.00 81.44 82 ALA A O 1
ATOM 624 N N . L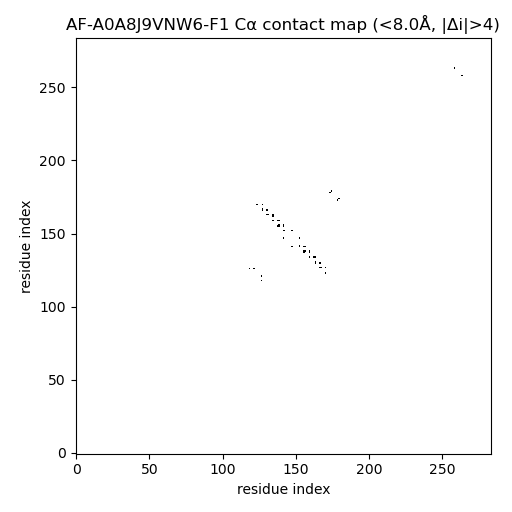EU A 1 83 ? 37.612 16.097 -17.878 1.00 75.88 83 LEU A N 1
ATOM 625 C CA . LEU A 1 83 ? 36.241 16.305 -17.404 1.00 75.88 83 LEU A CA 1
ATOM 626 C C . LEU A 1 83 ? 36.222 17.097 -16.089 1.00 75.88 83 LEU A C 1
ATOM 628 O O . LEU A 1 83 ? 35.507 18.095 -16.009 1.00 75.88 83 LEU A O 1
ATOM 632 N N . GLU A 1 84 ? 37.052 16.742 -15.105 1.00 77.56 84 GLU A N 1
ATOM 633 C CA . GLU A 1 84 ? 37.195 17.483 -13.840 1.00 77.56 84 GLU A CA 1
ATOM 634 C C . GLU A 1 84 ? 37.625 18.941 -14.083 1.00 77.56 84 GLU A C 1
ATOM 636 O O . GLU A 1 84 ? 36.961 19.887 -13.649 1.00 77.56 84 GLU A O 1
ATOM 641 N N . ALA A 1 85 ? 38.684 19.151 -14.870 1.00 76.94 85 ALA A N 1
ATOM 642 C CA . ALA A 1 85 ? 39.176 20.479 -15.237 1.00 76.94 85 ALA A CA 1
ATOM 643 C C . ALA A 1 85 ? 38.170 21.295 -16.072 1.00 76.94 85 ALA A C 1
ATOM 645 O O . ALA A 1 85 ? 38.300 22.520 -16.169 1.00 76.94 85 ALA A O 1
ATOM 646 N N . ARG A 1 86 ? 37.161 20.648 -16.670 1.00 68.44 86 ARG A N 1
ATOM 647 C CA . ARG A 1 86 ? 36.023 21.309 -17.321 1.00 68.44 86 ARG A CA 1
ATOM 648 C C . ARG A 1 86 ? 34.898 21.617 -16.330 1.00 68.44 86 ARG A C 1
ATOM 650 O O . ARG A 1 86 ? 34.334 22.703 -16.422 1.00 68.44 86 ARG A O 1
ATOM 657 N N . ALA A 1 87 ? 34.617 20.730 -15.375 1.00 65.88 87 ALA A N 1
ATOM 658 C CA . ALA A 1 87 ? 33.612 20.930 -14.329 1.00 65.88 87 ALA A CA 1
ATOM 659 C C . ALA A 1 87 ? 33.934 22.138 -13.428 1.00 65.88 87 ALA A C 1
ATOM 661 O O . ALA A 1 87 ? 33.047 22.928 -13.116 1.00 65.88 87 ALA A O 1
ATOM 662 N N . PHE A 1 88 ? 35.210 22.352 -13.087 1.00 55.56 88 PHE A N 1
ATOM 663 C CA . PHE A 1 88 ? 35.632 23.498 -12.269 1.00 55.56 88 PHE A CA 1
ATOM 664 C C . PHE A 1 88 ? 35.804 24.822 -13.043 1.00 55.56 88 PHE A C 1
ATOM 666 O O . PHE A 1 88 ? 36.031 25.867 -12.431 1.00 55.56 88 PHE A O 1
ATOM 673 N N . ARG A 1 89 ? 35.662 24.846 -14.378 1.00 49.59 89 ARG A N 1
ATOM 674 C CA . ARG A 1 89 ? 35.810 26.071 -15.197 1.00 49.59 89 ARG A CA 1
ATOM 675 C C . ARG A 1 89 ? 34.533 26.921 -15.246 1.00 49.59 89 ARG A C 1
ATOM 677 O O . ARG A 1 89 ? 33.994 27.205 -16.316 1.00 49.59 89 ARG A O 1
ATOM 684 N N . LYS A 1 90 ? 34.100 27.409 -14.080 1.00 50.25 90 LYS A N 1
ATOM 685 C CA . LYS A 1 90 ? 33.051 28.434 -13.947 1.00 50.25 90 LYS A CA 1
ATOM 686 C C . LYS A 1 90 ? 33.541 29.776 -14.519 1.00 50.25 90 LYS A C 1
ATOM 688 O O . LYS A 1 90 ? 34.189 30.554 -13.823 1.00 50.25 90 LYS A O 1
ATOM 693 N N . LYS A 1 91 ? 33.256 30.046 -15.798 1.00 44.44 91 LYS A N 1
ATOM 694 C CA . LYS A 1 91 ? 33.483 31.366 -16.415 1.00 44.44 91 LYS A CA 1
ATOM 695 C C . LYS A 1 91 ? 32.335 32.331 -16.069 1.00 44.44 91 LYS A C 1
ATOM 697 O O . LYS A 1 91 ? 31.184 31.909 -16.151 1.00 44.44 91 LYS A O 1
ATOM 702 N N . PRO A 1 92 ? 32.623 33.601 -15.730 1.00 44.75 92 PRO A N 1
ATOM 703 C CA . PRO A 1 92 ? 31.603 34.638 -15.608 1.00 44.75 92 PRO A CA 1
ATOM 704 C C . PRO A 1 92 ? 31.122 35.142 -16.981 1.00 44.75 92 PRO A C 1
ATOM 706 O O . PRO A 1 92 ? 31.723 34.868 -18.021 1.00 44.75 92 PRO A O 1
ATOM 709 N N . GLU A 1 93 ? 30.020 35.884 -16.943 1.00 47.12 93 GLU A N 1
ATOM 710 C CA . GLU A 1 93 ? 29.260 36.410 -18.078 1.00 47.12 93 GLU A CA 1
ATOM 711 C C . GLU A 1 93 ? 30.015 37.469 -18.903 1.00 47.12 93 GLU A C 1
ATOM 713 O O . GLU A 1 93 ? 30.857 38.195 -18.374 1.00 47.12 93 GLU A O 1
ATOM 718 N N . LYS A 1 94 ? 29.582 37.660 -20.159 1.00 39.50 94 LYS A N 1
ATOM 719 C CA . LYS A 1 94 ? 28.889 38.896 -20.582 1.00 39.50 94 LYS A CA 1
ATOM 720 C C . LYS A 1 94 ? 27.829 38.554 -21.634 1.00 39.50 94 LYS A C 1
ATOM 722 O O . LYS A 1 94 ? 28.027 37.634 -22.424 1.00 39.50 94 LYS A O 1
ATOM 727 N N . ALA A 1 95 ? 26.717 39.282 -21.632 1.00 49.97 95 ALA A N 1
ATOM 728 C CA . ALA A 1 95 ? 25.622 39.115 -22.587 1.00 49.97 95 ALA A CA 1
ATOM 729 C C . ALA A 1 95 ? 25.774 40.039 -23.807 1.00 49.97 95 ALA A C 1
ATOM 731 O O . ALA A 1 95 ? 26.284 41.146 -23.657 1.00 49.97 95 ALA A O 1
ATOM 732 N N . ASP A 1 96 ? 25.230 39.635 -24.963 1.00 43.72 96 ASP A N 1
ATOM 733 C CA . ASP A 1 96 ? 24.326 40.506 -25.733 1.00 43.72 96 ASP A CA 1
ATOM 734 C C . ASP A 1 96 ? 23.491 39.727 -26.784 1.00 43.72 96 ASP A C 1
ATOM 736 O O . ASP A 1 96 ? 23.997 38.912 -27.550 1.00 43.72 96 ASP A O 1
ATOM 740 N N . LYS A 1 97 ? 22.184 40.006 -26.771 1.00 46.91 97 LYS A N 1
ATOM 741 C CA . LYS A 1 97 ? 21.125 39.847 -27.797 1.00 46.91 97 LYS A CA 1
ATOM 742 C C . LYS A 1 97 ? 21.377 38.974 -29.053 1.00 46.91 97 LYS A C 1
ATOM 744 O O . LYS A 1 97 ? 21.926 39.456 -30.039 1.00 46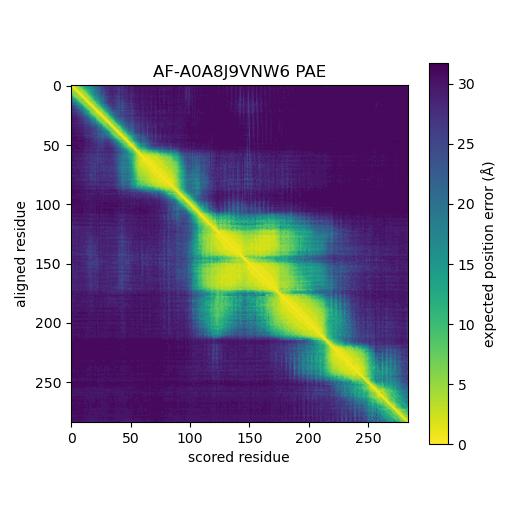.91 97 LYS A O 1
ATOM 749 N N . ALA A 1 98 ? 20.707 37.816 -29.123 1.00 39.91 98 ALA A N 1
ATOM 750 C CA . ALA A 1 98 ? 19.856 37.422 -30.267 1.00 39.91 98 ALA A CA 1
ATOM 751 C C . ALA A 1 98 ? 18.948 36.230 -29.893 1.00 39.91 98 ALA A C 1
ATOM 753 O O . ALA A 1 98 ? 19.365 35.330 -29.168 1.00 39.91 98 ALA A O 1
ATOM 754 N N . GLY A 1 99 ? 17.705 36.200 -30.383 1.00 47.56 99 GLY A N 1
ATOM 755 C CA . GLY A 1 99 ? 16.721 35.188 -29.983 1.00 47.56 99 GLY A CA 1
ATOM 756 C C . GLY A 1 99 ? 16.914 33.811 -30.631 1.00 47.56 99 GLY A C 1
ATOM 757 O O . GLY A 1 99 ? 16.684 33.647 -31.828 1.00 47.56 99 GLY A O 1
ATOM 758 N N . LYS A 1 100 ? 17.228 32.796 -29.818 1.00 36.03 100 LYS A N 1
ATOM 759 C CA . LYS A 1 100 ? 16.924 31.379 -30.084 1.00 36.03 100 LYS A CA 1
ATOM 760 C C . LYS A 1 100 ? 16.786 30.637 -28.756 1.00 36.03 100 LYS A C 1
ATOM 762 O O . LYS A 1 100 ? 17.640 30.784 -27.889 1.00 36.03 100 LYS A O 1
ATOM 767 N N . ALA A 1 101 ? 15.732 29.836 -28.605 1.00 45.34 101 ALA A N 1
ATOM 768 C CA . ALA A 1 101 ? 15.530 29.015 -27.415 1.00 45.34 101 ALA A CA 1
ATOM 769 C C . ALA A 1 101 ? 16.538 27.853 -27.400 1.00 45.34 101 ALA A C 1
ATOM 771 O O . ALA A 1 101 ? 16.311 26.807 -28.009 1.00 45.34 101 ALA A O 1
ATOM 772 N N . VAL A 1 102 ? 17.676 28.060 -26.739 1.00 38.75 102 VAL A N 1
ATOM 773 C CA . VAL A 1 102 ? 18.637 26.999 -26.422 1.00 38.75 102 VAL A CA 1
ATOM 774 C C . VAL A 1 102 ? 18.201 26.357 -25.110 1.00 38.75 102 VAL A C 1
ATOM 776 O O . VAL A 1 102 ? 18.049 27.044 -24.107 1.00 38.75 102 VAL A O 1
ATOM 779 N N . PHE A 1 103 ? 17.977 25.044 -25.130 1.00 40.28 103 PHE A N 1
ATOM 780 C CA . PHE A 1 103 ? 17.577 24.280 -23.950 1.00 40.28 103 PHE A CA 1
ATOM 781 C C . PHE A 1 103 ? 18.724 24.269 -22.926 1.00 40.28 103 PHE A C 1
ATOM 783 O O . PHE A 1 103 ? 19.801 23.730 -23.194 1.00 40.28 103 PHE A O 1
ATOM 790 N N . GLU A 1 104 ? 18.510 24.911 -21.779 1.00 36.97 104 GLU A N 1
ATOM 791 C CA . GLU A 1 104 ? 19.556 25.210 -20.799 1.00 36.97 104 GLU A CA 1
ATOM 792 C C . GLU A 1 104 ? 19.835 24.008 -19.884 1.00 36.97 104 GLU A C 1
ATOM 794 O O . GLU A 1 104 ? 19.290 23.872 -18.792 1.00 36.97 104 GLU A O 1
ATOM 799 N N . PHE A 1 105 ? 20.702 23.108 -20.352 1.00 43.12 105 PHE A N 1
ATOM 800 C CA . PHE A 1 105 ? 21.152 21.928 -19.608 1.00 43.12 105 PHE A CA 1
ATOM 801 C C . PHE A 1 105 ? 22.146 22.337 -18.497 1.00 43.12 105 PHE A C 1
ATOM 803 O O . PHE A 1 105 ? 23.363 22.199 -18.657 1.00 43.12 105 PHE A O 1
ATOM 810 N N . GLY A 1 106 ? 21.635 22.956 -17.423 1.00 46.19 106 GLY A N 1
ATOM 811 C CA . GLY A 1 106 ? 22.459 23.765 -16.514 1.00 46.19 106 GLY A CA 1
ATOM 812 C C . GLY A 1 106 ? 21.966 23.997 -15.077 1.00 46.19 106 GLY A C 1
ATOM 813 O O . GLY A 1 106 ? 22.543 24.852 -14.408 1.00 46.19 106 GLY A O 1
ATOM 814 N N . SER A 1 107 ? 20.949 23.287 -14.564 1.00 49.69 107 SER A N 1
ATOM 815 C CA . SER A 1 107 ? 20.493 23.463 -13.160 1.00 49.69 107 SER A CA 1
ATOM 816 C C . SER A 1 107 ? 19.790 22.243 -12.522 1.00 49.69 107 SER A C 1
ATOM 818 O O . SER A 1 107 ? 18.994 22.374 -11.593 1.00 49.69 107 SER A O 1
ATOM 820 N N . ASP A 1 108 ? 20.106 21.025 -12.971 1.00 49.41 108 ASP A N 1
ATOM 821 C CA . ASP A 1 108 ? 19.256 19.836 -12.768 1.00 49.41 108 ASP A CA 1
ATOM 822 C C . ASP A 1 108 ? 19.097 19.288 -11.331 1.00 49.41 108 ASP A C 1
ATOM 824 O O . ASP A 1 108 ? 18.329 18.348 -11.136 1.00 49.41 108 ASP A O 1
ATOM 828 N N . LEU A 1 109 ? 19.758 19.839 -10.304 1.00 50.47 109 LEU A N 1
ATOM 829 C CA . LEU A 1 109 ? 19.595 19.360 -8.919 1.00 50.47 109 LEU A CA 1
ATOM 830 C C . LEU A 1 109 ? 18.332 19.923 -8.242 1.00 50.47 109 LEU A C 1
ATOM 832 O O . LEU A 1 109 ? 17.460 19.146 -7.854 1.00 50.47 109 LEU A O 1
ATOM 836 N N . SER A 1 110 ? 18.150 21.245 -8.194 1.00 49.69 110 SER A N 1
ATOM 837 C CA . SER A 1 110 ? 16.911 21.845 -7.663 1.00 49.69 110 SER A CA 1
ATOM 838 C C . SER A 1 110 ? 15.704 21.586 -8.578 1.00 49.69 110 SER A C 1
ATOM 840 O O . SER A 1 110 ? 14.577 21.407 -8.106 1.00 49.69 110 SER A O 1
ATOM 842 N N . ALA A 1 111 ? 15.937 21.465 -9.890 1.00 58.56 111 ALA A N 1
ATOM 843 C CA . ALA A 1 111 ? 14.930 21.020 -10.853 1.00 58.56 111 ALA A CA 1
ATOM 844 C C . ALA A 1 111 ? 14.578 19.519 -10.725 1.00 58.56 111 ALA A C 1
ATOM 846 O O . ALA A 1 111 ? 13.536 19.094 -11.219 1.00 58.56 111 ALA A O 1
ATOM 847 N N . SER A 1 112 ? 15.415 18.709 -10.063 1.00 57.53 112 SER A N 1
ATOM 848 C CA . SER A 1 112 ? 15.124 17.306 -9.723 1.00 57.53 112 SER A CA 1
ATOM 849 C C . SER A 1 112 ? 14.296 17.199 -8.443 1.00 57.53 112 SER A C 1
ATOM 851 O O . SER A 1 112 ? 13.367 16.397 -8.380 1.00 57.53 112 SER A O 1
ATOM 853 N N . GLU A 1 113 ? 14.578 18.024 -7.435 1.00 57.72 113 GLU A N 1
ATOM 854 C CA . GLU A 1 113 ? 13.853 18.022 -6.156 1.00 57.72 113 GLU A CA 1
ATOM 855 C C . GLU A 1 113 ? 12.418 18.538 -6.307 1.00 57.72 113 GLU A C 1
ATOM 857 O O . GLU A 1 113 ? 11.475 17.812 -5.992 1.00 57.72 113 GLU A O 1
ATOM 862 N N . SER A 1 114 ? 12.234 19.697 -6.944 1.00 60.47 114 SER A N 1
ATOM 863 C CA . SER A 1 114 ? 10.901 20.241 -7.260 1.00 60.47 114 SER A CA 1
ATOM 864 C C . SER A 1 114 ? 10.043 19.303 -8.131 1.00 60.47 114 SER A C 1
ATOM 866 O O . SER A 1 114 ? 8.830 19.203 -7.936 1.00 60.47 114 SER A O 1
ATOM 868 N N . ARG A 1 115 ? 10.652 18.530 -9.048 1.00 61.53 115 ARG A N 1
ATOM 869 C CA . ARG A 1 115 ? 9.940 17.470 -9.793 1.00 61.53 115 ARG A CA 1
ATOM 870 C C . ARG A 1 115 ? 9.510 16.300 -8.901 1.00 61.53 115 ARG A C 1
ATOM 872 O O . ARG A 1 115 ? 8.445 15.746 -9.148 1.00 61.53 115 ARG A O 1
ATOM 879 N N . LYS A 1 116 ? 10.292 15.913 -7.884 1.00 66.12 116 LYS A N 1
ATOM 880 C CA . LYS A 1 116 ? 9.933 14.824 -6.947 1.00 66.12 116 LYS A CA 1
ATOM 881 C C . LYS A 1 116 ? 8.767 15.217 -6.042 1.00 66.12 116 LYS A C 1
ATOM 883 O O . LYS A 1 116 ? 7.856 14.414 -5.862 1.00 66.12 116 LYS A O 1
ATOM 888 N N . GLU A 1 117 ? 8.755 16.447 -5.537 1.00 62.78 117 GLU A N 1
ATOM 889 C CA . GLU A 1 117 ? 7.624 16.997 -4.771 1.00 62.78 117 GLU A CA 1
ATOM 890 C C . GLU A 1 117 ? 6.358 17.077 -5.639 1.00 62.78 117 GLU A C 1
ATOM 892 O O . GLU A 1 117 ? 5.280 16.639 -5.237 1.00 62.78 117 GLU A O 1
ATOM 897 N N . GLY A 1 118 ? 6.505 17.508 -6.896 1.00 67.50 118 GLY A N 1
ATOM 898 C CA . GLY A 1 118 ? 5.436 17.449 -7.893 1.00 67.50 118 GLY A CA 1
ATOM 899 C C . GLY A 1 118 ? 4.997 16.030 -8.288 1.00 67.50 118 GLY A C 1
ATOM 900 O O . GLY A 1 118 ? 3.974 15.885 -8.948 1.00 67.50 118 GLY A O 1
ATOM 901 N N . ILE A 1 119 ? 5.731 14.975 -7.920 1.00 72.06 119 ILE A N 1
ATOM 902 C CA . ILE A 1 119 ? 5.349 13.571 -8.152 1.00 72.06 119 ILE A CA 1
ATOM 903 C C . ILE A 1 119 ? 4.575 13.014 -6.952 1.00 72.06 119 ILE A C 1
ATOM 905 O O . ILE A 1 119 ? 3.537 12.392 -7.156 1.00 72.06 119 ILE A O 1
ATOM 909 N N . SER A 1 120 ? 5.012 13.259 -5.712 1.00 73.00 120 SER A N 1
ATOM 910 C CA . SER A 1 120 ? 4.333 12.728 -4.516 1.00 73.00 120 SER A CA 1
ATOM 911 C C . SER A 1 120 ? 2.928 13.301 -4.288 1.00 73.00 120 SER A C 1
ATOM 913 O O . SER A 1 120 ? 2.104 12.643 -3.659 1.00 73.00 120 SER A O 1
ATOM 915 N N . ALA A 1 121 ? 2.633 14.489 -4.825 1.00 76.69 121 ALA A N 1
ATOM 916 C CA . ALA A 1 121 ? 1.338 15.160 -4.704 1.00 76.69 121 ALA A CA 1
ATOM 917 C C . ALA A 1 121 ? 0.306 14.812 -5.807 1.00 76.69 121 ALA A C 1
ATOM 919 O O . ALA A 1 121 ? -0.720 15.483 -5.903 1.00 76.69 121 ALA A O 1
ATOM 920 N N . ARG A 1 122 ? 0.565 13.821 -6.678 1.00 78.75 122 ARG A N 1
ATOM 921 C CA . ARG A 1 122 ? -0.293 13.505 -7.842 1.00 78.75 122 ARG A CA 1
ATOM 922 C C . ARG A 1 122 ? -1.096 12.216 -7.691 1.00 78.75 122 ARG A C 1
ATOM 924 O O . ARG A 1 122 ? -0.571 11.185 -7.280 1.00 78.75 122 ARG A O 1
ATOM 931 N N . ASP A 1 123 ? -2.336 12.255 -8.177 1.00 83.44 123 ASP A N 1
ATOM 932 C CA . ASP A 1 123 ? -3.182 11.074 -8.367 1.00 83.44 123 ASP A CA 1
ATOM 933 C C . ASP A 1 123 ? -2.553 10.047 -9.320 1.00 83.44 123 ASP A C 1
ATOM 935 O O . ASP A 1 123 ? -1.780 10.390 -10.218 1.00 83.44 123 ASP A O 1
ATOM 939 N N . VAL A 1 124 ? -2.979 8.784 -9.213 1.00 82.44 124 VAL A N 1
ATOM 940 C CA . VAL A 1 124 ? -2.501 7.661 -10.048 1.00 82.44 124 VAL A CA 1
ATOM 941 C C . VAL A 1 124 ? -2.615 7.953 -11.554 1.00 82.44 124 VAL A C 1
ATOM 943 O O . VAL A 1 124 ? -1.710 7.624 -12.321 1.00 82.44 124 VAL A O 1
ATOM 946 N N . GLN A 1 125 ? -3.683 8.629 -11.996 1.00 83.19 125 GLN A N 1
ATOM 947 C CA . GLN A 1 125 ? -3.827 9.049 -13.398 1.00 83.19 125 GLN A CA 1
ATOM 948 C C . GLN A 1 125 ? -2.835 10.159 -13.786 1.00 83.19 125 GLN A C 1
ATOM 950 O O . GLN A 1 125 ? -2.274 10.122 -14.882 1.00 83.19 125 GLN A O 1
ATOM 955 N N . GLY A 1 126 ? -2.566 11.110 -12.886 1.00 84.50 126 GLY A N 1
ATOM 956 C CA . GLY A 1 126 ? -1.556 12.153 -13.079 1.00 84.50 126 GLY A CA 1
ATOM 957 C C . GLY A 1 126 ? -0.138 11.581 -13.154 1.00 84.50 126 GLY A C 1
ATOM 958 O O . GLY A 1 126 ? 0.641 11.988 -14.013 1.00 84.50 126 GLY A O 1
ATOM 959 N N . LEU A 1 127 ? 0.169 10.581 -12.322 1.00 87.12 127 LEU A N 1
ATOM 960 C CA . LEU A 1 127 ? 1.420 9.820 -12.365 1.00 87.12 127 LEU A CA 1
ATOM 961 C C . LEU A 1 127 ? 1.587 9.058 -13.687 1.00 87.12 127 LEU A C 1
ATOM 963 O O . LEU A 1 127 ? 2.637 9.168 -14.321 1.00 87.12 127 LEU A O 1
ATOM 967 N N . ARG A 1 128 ? 0.547 8.346 -14.148 1.00 89.19 128 ARG A N 1
ATOM 968 C CA . ARG A 1 128 ? 0.551 7.646 -15.448 1.00 89.19 128 ARG A CA 1
ATOM 969 C C . ARG A 1 128 ? 0.755 8.619 -16.614 1.00 89.19 128 ARG A C 1
ATOM 971 O O . ARG A 1 128 ? 1.549 8.340 -17.511 1.00 89.19 128 ARG A O 1
ATOM 978 N N . ALA A 1 129 ? 0.106 9.784 -16.576 1.00 87.31 129 ALA A N 1
ATOM 979 C CA . ALA A 1 129 ? 0.262 10.824 -17.591 1.00 87.31 129 ALA A CA 1
ATOM 980 C C . ALA A 1 129 ? 1.668 11.456 -17.596 1.00 87.31 129 ALA A C 1
ATOM 982 O O . ALA A 1 129 ? 2.226 11.682 -18.669 1.00 87.31 129 ALA A O 1
ATOM 983 N N . GLU A 1 130 ? 2.260 11.726 -16.428 1.00 88.94 130 GLU A N 1
ATOM 984 C CA . GL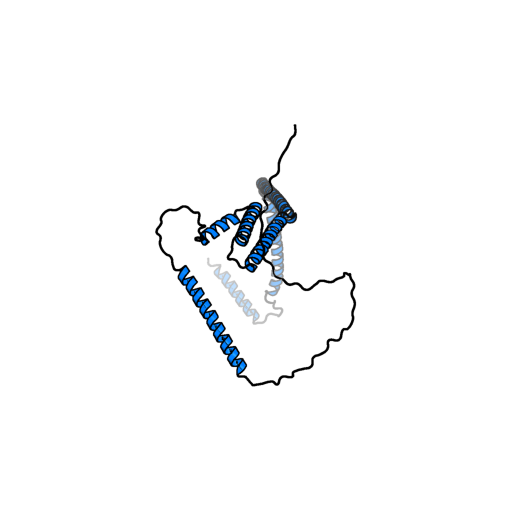U A 1 130 ? 3.627 12.259 -16.324 1.00 88.94 130 GLU A CA 1
ATOM 985 C C . GLU A 1 130 ? 4.666 11.234 -16.808 1.00 88.94 130 GLU A C 1
ATOM 987 O O . GLU A 1 130 ? 5.532 11.562 -17.618 1.00 88.94 130 GLU A O 1
ATOM 992 N N . ALA A 1 131 ? 4.546 9.972 -16.380 1.00 91.06 131 ALA A N 1
ATOM 993 C CA . ALA A 1 131 ? 5.425 8.891 -16.822 1.00 91.06 131 ALA A CA 1
ATOM 994 C C . ALA A 1 131 ? 5.339 8.668 -18.341 1.00 91.06 131 ALA A C 1
ATOM 996 O O . ALA A 1 131 ? 6.370 8.507 -18.997 1.00 91.06 131 ALA A O 1
ATOM 997 N N . GLY A 1 132 ? 4.133 8.747 -18.915 1.00 91.69 132 GLY A N 1
ATOM 998 C CA . GLY A 1 132 ? 3.919 8.724 -20.362 1.00 91.69 132 GLY A CA 1
ATOM 999 C C . GLY A 1 132 ? 4.664 9.847 -21.091 1.00 91.69 132 GLY A C 1
ATOM 1000 O O . GLY A 1 132 ? 5.348 9.577 -22.079 1.00 91.69 132 GLY A O 1
ATOM 1001 N N . ARG A 1 133 ? 4.621 11.088 -20.578 1.00 91.81 133 ARG A N 1
ATOM 1002 C CA . ARG A 1 133 ? 5.391 12.215 -21.145 1.00 91.81 133 ARG A CA 1
ATOM 1003 C C . ARG A 1 133 ? 6.893 11.939 -21.112 1.00 91.81 133 ARG A C 1
ATOM 1005 O O . ARG A 1 133 ? 7.524 11.991 -22.167 1.00 91.81 133 ARG A O 1
ATOM 1012 N N . SER A 1 134 ? 7.443 11.553 -19.961 1.00 90.62 134 SER A N 1
ATOM 1013 C CA . SER A 1 134 ? 8.869 11.217 -19.816 1.00 90.62 134 SER A CA 1
ATOM 1014 C C . SER A 1 134 ? 9.301 10.078 -20.749 1.00 90.62 134 SER A C 1
ATOM 1016 O O . SER A 1 134 ? 10.372 10.133 -21.349 1.00 90.62 134 SER A O 1
ATOM 1018 N N . VAL A 1 135 ? 8.452 9.065 -20.952 1.00 94.88 135 VAL A N 1
ATOM 1019 C CA . VAL A 1 135 ? 8.692 8.001 -21.939 1.00 94.88 135 VAL A CA 1
ATOM 1020 C C . VAL A 1 135 ? 8.694 8.549 -23.371 1.00 94.88 135 VAL A C 1
ATOM 1022 O O . VAL A 1 135 ? 9.598 8.218 -24.140 1.00 94.88 135 VAL A O 1
ATOM 1025 N N . THR A 1 136 ? 7.749 9.420 -23.745 1.00 94.00 136 THR A N 1
ATOM 1026 C CA . THR A 1 136 ? 7.764 10.049 -25.080 1.00 94.00 136 THR A CA 1
ATOM 1027 C C . THR A 1 136 ? 8.974 10.960 -25.296 1.00 94.00 136 THR A C 1
ATOM 1029 O O . THR A 1 136 ? 9.509 10.987 -26.403 1.00 94.00 136 THR A O 1
ATOM 1032 N N . GLU A 1 137 ? 9.463 11.634 -24.253 1.00 92.62 137 GLU A N 1
ATOM 1033 C CA . GLU A 1 137 ? 10.680 12.453 -24.277 1.00 92.62 137 GLU A CA 1
ATOM 1034 C C . GLU A 1 137 ? 11.931 11.583 -24.492 1.00 92.62 137 GLU A C 1
ATOM 1036 O O . GLU A 1 137 ? 12.699 11.829 -25.423 1.00 92.62 137 GLU A O 1
ATOM 1041 N N . ILE A 1 138 ? 12.082 10.490 -23.732 1.00 92.12 138 ILE A N 1
ATOM 1042 C CA . ILE A 1 138 ? 13.159 9.498 -23.915 1.00 92.12 138 ILE A CA 1
ATOM 1043 C C . ILE A 1 138 ? 13.129 8.910 -25.334 1.00 92.12 138 ILE A C 1
ATOM 1045 O O . ILE A 1 138 ? 14.165 8.825 -25.999 1.00 92.12 138 ILE A O 1
ATOM 1049 N N . LEU A 1 139 ? 11.945 8.535 -25.831 1.00 92.88 139 LEU A N 1
ATOM 1050 C CA . LEU A 1 139 ? 11.772 8.001 -27.184 1.00 92.88 139 LEU A CA 1
ATOM 1051 C C . LEU A 1 139 ? 12.016 9.053 -28.275 1.00 92.88 139 LEU A C 1
ATOM 1053 O O . LEU A 1 139 ? 12.479 8.683 -29.355 1.00 92.88 139 LEU A O 1
ATOM 1057 N N . HIS A 1 140 ? 11.744 10.336 -28.021 1.00 92.88 140 HIS A N 1
ATOM 1058 C CA . HIS A 1 140 ? 12.103 11.429 -28.923 1.00 92.88 140 HIS A CA 1
ATOM 1059 C C . HIS A 1 140 ? 13.623 11.614 -28.965 1.00 92.88 140 HIS A C 1
ATOM 1061 O O . HIS A 1 140 ? 14.214 11.550 -30.042 1.00 92.88 140 HIS A O 1
ATOM 1067 N N . VAL A 1 141 ? 14.282 11.753 -27.810 1.00 91.38 141 VAL A N 1
ATOM 1068 C CA . VAL A 1 141 ? 15.746 11.883 -27.720 1.00 91.38 141 VAL A CA 1
ATOM 1069 C C . VAL A 1 141 ? 16.433 10.698 -28.405 1.00 91.38 141 VAL A C 1
ATOM 1071 O O . VAL A 1 141 ? 17.325 10.905 -29.227 1.00 91.38 141 VAL A O 1
ATOM 1074 N N . ALA A 1 142 ? 15.969 9.466 -28.179 1.00 90.94 142 ALA A N 1
ATOM 1075 C CA . ALA A 1 142 ? 16.498 8.257 -28.816 1.00 90.94 142 ALA A CA 1
ATOM 1076 C C . ALA A 1 142 ? 16.228 8.149 -30.338 1.00 90.94 142 ALA A C 1
ATOM 1078 O O . ALA A 1 142 ? 16.790 7.267 -30.987 1.00 90.94 142 ALA A O 1
ATOM 1079 N N . ARG A 1 143 ? 15.379 9.008 -30.922 1.00 89.81 143 ARG A N 1
ATOM 1080 C CA . ARG A 1 143 ? 15.163 9.120 -32.382 1.00 89.81 143 ARG A CA 1
ATOM 1081 C C . ARG A 1 143 ? 15.951 10.281 -32.995 1.00 89.81 143 ARG A C 1
ATOM 1083 O O . ARG A 1 143 ? 16.509 10.121 -34.074 1.00 89.81 143 ARG A O 1
ATOM 1090 N N . THR A 1 144 ? 15.996 11.425 -32.315 1.00 90.94 144 THR A N 1
ATOM 1091 C CA . THR A 1 144 ? 16.560 12.686 -32.832 1.00 90.94 144 THR A CA 1
ATOM 1092 C C . THR A 1 144 ? 18.081 12.796 -32.629 1.00 90.94 144 THR A C 1
ATOM 1094 O O . THR A 1 144 ? 18.754 13.555 -33.323 1.00 90.94 144 THR A O 1
ATOM 1097 N N . SER A 1 145 ? 18.665 12.037 -31.695 1.00 86.69 145 SER A N 1
ATOM 1098 C CA . SER A 1 145 ? 20.096 12.122 -31.362 1.00 86.69 145 SER A CA 1
ATOM 1099 C C . SER A 1 145 ? 21.011 11.371 -32.344 1.00 86.69 145 SER A C 1
ATOM 1101 O O . SER A 1 145 ? 21.365 10.211 -32.146 1.00 86.69 145 SER A O 1
ATOM 1103 N N . GLY A 1 146 ? 21.522 12.082 -33.355 1.00 88.00 146 GLY A N 1
ATOM 1104 C CA . GLY A 1 146 ? 22.512 11.545 -34.308 1.00 88.00 146 GLY A CA 1
ATOM 1105 C C . GLY A 1 146 ? 23.837 11.047 -33.694 1.00 88.00 146 GLY A C 1
ATOM 1106 O O . GLY A 1 146 ? 24.604 10.373 -34.374 1.00 88.00 146 GLY A O 1
ATOM 1107 N N . ASN A 1 147 ? 24.098 11.340 -32.413 1.00 86.38 147 ASN A N 1
ATOM 1108 C CA . ASN A 1 147 ? 25.327 10.969 -31.702 1.00 86.38 147 ASN A CA 1
ATOM 1109 C C . ASN A 1 147 ? 25.194 9.714 -30.810 1.00 86.38 147 ASN A C 1
ATOM 1111 O O . ASN A 1 147 ? 26.206 9.242 -30.285 1.00 86.38 147 ASN A O 1
ATOM 1115 N N . LEU A 1 148 ? 23.992 9.154 -30.606 1.00 86.88 148 LEU A N 1
ATOM 1116 C CA . LEU A 1 148 ? 23.840 7.916 -29.829 1.00 86.88 148 LEU A CA 1
ATOM 1117 C C . LEU A 1 148 ? 24.108 6.682 -30.700 1.00 86.88 148 LEU A C 1
ATOM 1119 O O . LEU A 1 148 ? 23.465 6.465 -31.725 1.00 86.88 148 LEU A O 1
ATOM 1123 N N . LYS A 1 149 ? 25.026 5.811 -30.258 1.00 91.31 149 LYS A N 1
ATOM 1124 C CA . LYS A 1 149 ? 25.255 4.508 -30.910 1.00 91.31 149 LYS A CA 1
ATOM 1125 C C . LYS A 1 149 ? 23.972 3.667 -30.851 1.00 91.31 149 LYS A C 1
ATOM 1127 O O . LYS A 1 149 ? 23.314 3.623 -29.812 1.00 91.31 149 LYS A O 1
ATOM 1132 N N . GLY A 1 150 ? 23.664 2.939 -31.928 1.00 91.69 150 GLY A N 1
ATOM 1133 C CA . GLY A 1 150 ? 22.398 2.205 -32.085 1.00 91.69 150 GLY A CA 1
ATOM 1134 C C . GLY A 1 150 ? 22.052 1.224 -30.953 1.00 91.69 150 GLY A C 1
ATOM 1135 O O . GLY A 1 150 ? 20.881 1.052 -30.638 1.00 91.69 150 GLY A O 1
ATOM 1136 N N . GLU A 1 151 ? 23.048 0.643 -30.277 1.00 91.75 151 GLU A N 1
ATOM 1137 C CA . GLU A 1 151 ? 22.830 -0.212 -29.098 1.00 91.75 151 GLU A CA 1
ATOM 1138 C C . GLU A 1 151 ? 22.281 0.565 -27.885 1.00 91.75 151 GLU A C 1
ATOM 1140 O O . GLU A 1 151 ? 21.428 0.049 -27.166 1.00 91.75 151 GLU A O 1
ATOM 1145 N N . TYR A 1 152 ? 22.688 1.823 -27.675 1.00 92.38 152 TYR A N 1
ATOM 1146 C CA . TYR A 1 152 ? 22.081 2.676 -26.645 1.00 92.38 152 TYR A CA 1
ATOM 1147 C C . TYR A 1 152 ? 20.658 3.078 -27.036 1.00 92.38 152 TYR A C 1
ATOM 1149 O O . TYR A 1 152 ? 19.762 3.007 -26.202 1.00 92.38 152 TYR A O 1
ATOM 1157 N N . VAL A 1 153 ? 20.417 3.406 -28.311 1.00 94.06 153 VAL A N 1
ATOM 1158 C CA . VAL A 1 153 ? 19.064 3.679 -28.834 1.00 94.06 153 VAL A CA 1
ATOM 1159 C C . VAL A 1 153 ? 18.141 2.467 -28.646 1.00 94.06 153 VAL A C 1
ATOM 1161 O O . VAL A 1 153 ? 16.991 2.628 -28.244 1.00 94.06 153 VAL A O 1
ATOM 1164 N N . ARG A 1 154 ? 18.642 1.245 -28.877 1.00 93.56 154 ARG A N 1
ATOM 1165 C CA . ARG A 1 154 ? 17.909 -0.007 -28.626 1.00 93.56 154 ARG A CA 1
ATOM 1166 C C . ARG A 1 154 ? 17.591 -0.189 -27.140 1.00 93.56 154 ARG A C 1
ATOM 1168 O O . ARG A 1 154 ? 16.450 -0.486 -26.805 1.00 93.56 154 ARG A O 1
ATOM 1175 N N . ARG A 1 155 ? 18.567 0.029 -26.250 1.00 92.69 155 ARG A N 1
ATOM 1176 C CA . ARG A 1 155 ? 18.365 -0.056 -24.790 1.00 92.69 155 ARG A CA 1
ATOM 1177 C C . ARG A 1 155 ? 17.382 0.991 -24.268 1.00 92.69 155 ARG A C 1
ATOM 1179 O O . ARG A 1 155 ? 16.555 0.647 -23.436 1.00 92.69 155 ARG A O 1
ATOM 1186 N N . LEU A 1 156 ? 17.427 2.227 -24.771 1.00 93.81 156 LEU A N 1
ATOM 1187 C CA . LEU A 1 156 ? 16.487 3.288 -24.391 1.00 93.81 156 LEU A CA 1
ATOM 1188 C C . LEU A 1 156 ? 15.047 2.959 -24.808 1.00 93.81 156 LEU A C 1
ATOM 1190 O O . LEU A 1 156 ? 14.132 3.197 -24.027 1.00 93.81 156 LEU A O 1
ATOM 1194 N N . LYS A 1 157 ? 14.842 2.362 -25.992 1.00 94.19 157 LYS A N 1
ATOM 1195 C CA . LYS A 1 157 ? 13.520 1.881 -26.433 1.00 94.19 157 LYS A CA 1
ATOM 1196 C C . LYS A 1 157 ? 12.996 0.752 -25.544 1.00 94.19 157 LYS A C 1
ATOM 1198 O O . LYS A 1 157 ? 11.917 0.888 -24.984 1.00 94.19 157 LYS A O 1
ATOM 1203 N N . LEU A 1 158 ? 13.804 -0.284 -25.308 1.00 95.12 158 LEU A N 1
ATOM 1204 C CA . LEU A 1 158 ? 13.432 -1.399 -24.426 1.00 95.12 158 LEU A CA 1
ATOM 1205 C C . LEU A 1 158 ? 13.168 -0.945 -22.978 1.00 95.12 158 LEU A C 1
ATOM 1207 O O . LEU A 1 158 ? 12.265 -1.458 -22.328 1.00 95.12 158 LEU A O 1
ATOM 1211 N N . ALA A 1 159 ? 13.921 0.036 -22.469 1.00 92.69 159 ALA A N 1
ATOM 1212 C CA . ALA A 1 159 ? 13.682 0.618 -21.148 1.00 92.69 159 ALA A CA 1
ATOM 1213 C C . ALA A 1 159 ? 12.381 1.440 -21.101 1.00 92.69 159 ALA A C 1
ATOM 1215 O O . ALA A 1 159 ? 11.644 1.352 -20.125 1.00 92.69 159 ALA A O 1
ATOM 1216 N N . ALA A 1 160 ? 12.068 2.201 -22.152 1.00 94.94 160 ALA A N 1
ATOM 1217 C CA . ALA A 1 160 ? 10.807 2.932 -22.288 1.00 94.94 160 ALA A CA 1
ATOM 1218 C C . ALA A 1 160 ? 9.580 1.997 -22.383 1.00 94.94 160 ALA A C 1
ATOM 1220 O O . ALA A 1 160 ? 8.554 2.239 -21.743 1.00 94.94 160 ALA A O 1
ATOM 1221 N N . GLU A 1 161 ? 9.701 0.903 -23.137 1.00 95.19 161 GLU A N 1
ATOM 1222 C CA . GLU A 1 161 ? 8.692 -0.160 -23.257 1.00 95.19 161 GLU A CA 1
ATOM 1223 C C . GLU A 1 161 ? 8.494 -0.900 -21.918 1.00 95.19 161 GLU A C 1
ATOM 1225 O O . GLU A 1 161 ? 7.365 -1.121 -21.483 1.00 95.19 161 GLU A O 1
ATOM 1230 N N . ALA A 1 162 ? 9.577 -1.193 -21.190 1.00 94.62 162 ALA A N 1
ATOM 1231 C CA . ALA A 1 162 ? 9.493 -1.761 -19.844 1.00 94.62 162 ALA A CA 1
ATOM 1232 C C . ALA A 1 162 ? 8.855 -0.791 -18.829 1.00 94.62 162 ALA A C 1
ATOM 1234 O O . ALA A 1 162 ? 8.046 -1.212 -18.005 1.00 94.62 162 ALA A O 1
ATOM 1235 N N . LEU A 1 163 ? 9.177 0.507 -18.893 1.00 94.31 163 LEU A N 1
ATOM 1236 C CA . LEU A 1 163 ? 8.595 1.526 -18.012 1.00 94.31 163 LEU A CA 1
ATOM 1237 C C . LEU A 1 163 ? 7.087 1.693 -18.233 1.00 94.31 163 LEU A C 1
ATOM 1239 O O . LEU A 1 163 ? 6.353 1.791 -17.254 1.00 94.31 163 LEU A O 1
ATOM 1243 N N . THR A 1 164 ? 6.612 1.678 -19.483 1.00 94.06 164 THR A N 1
ATOM 1244 C CA . THR A 1 164 ? 5.163 1.704 -19.766 1.00 94.06 164 THR A CA 1
ATOM 1245 C C . THR A 1 164 ? 4.470 0.453 -19.234 1.00 94.06 164 THR A C 1
ATOM 1247 O O . THR A 1 164 ? 3.514 0.586 -18.474 1.00 94.06 164 THR A O 1
ATOM 1250 N N . GLY A 1 165 ? 5.013 -0.743 -19.489 1.00 93.19 165 GLY A N 1
ATOM 1251 C CA . GLY A 1 165 ? 4.468 -1.990 -18.937 1.00 93.19 165 GLY A CA 1
ATOM 1252 C C . GLY A 1 165 ? 4.417 -2.027 -17.400 1.00 93.19 165 GLY A C 1
ATOM 1253 O O . GLY A 1 165 ? 3.443 -2.515 -16.831 1.00 93.19 165 GLY A O 1
ATOM 1254 N N . ILE A 1 166 ? 5.421 -1.469 -16.712 1.00 92.06 166 ILE A N 1
ATOM 1255 C CA . ILE A 1 166 ? 5.430 -1.350 -15.242 1.00 92.06 166 ILE A CA 1
ATOM 1256 C C . ILE A 1 166 ? 4.357 -0.367 -14.756 1.00 92.06 166 ILE A C 1
ATOM 1258 O O . ILE A 1 166 ? 3.636 -0.674 -13.808 1.00 92.06 166 ILE A O 1
ATOM 1262 N N . VAL A 1 167 ? 4.240 0.807 -15.383 1.00 91.94 167 VAL A N 1
ATOM 1263 C CA . VAL A 1 167 ? 3.257 1.836 -15.002 1.00 91.94 167 VAL A CA 1
ATOM 1264 C C . VAL A 1 167 ? 1.825 1.349 -15.229 1.00 91.94 167 VAL A C 1
ATOM 1266 O O . VAL A 1 167 ? 0.970 1.561 -14.369 1.00 91.94 167 VAL A O 1
ATOM 1269 N N . ASP A 1 168 ? 1.573 0.655 -16.335 1.00 89.56 168 ASP A N 1
ATOM 1270 C CA . ASP A 1 168 ? 0.261 0.093 -16.647 1.00 89.56 168 ASP A CA 1
ATOM 1271 C C . ASP A 1 168 ? -0.095 -1.048 -15.679 1.00 89.56 168 ASP A C 1
ATOM 1273 O O . ASP A 1 168 ? -1.148 -1.000 -15.049 1.00 89.56 168 ASP A O 1
ATOM 1277 N N . ALA A 1 169 ? 0.825 -1.985 -15.411 1.00 87.88 169 ALA A N 1
ATOM 1278 C CA . ALA A 1 169 ? 0.603 -3.051 -14.427 1.00 87.88 169 ALA A CA 1
ATOM 1279 C C . ALA A 1 169 ? 0.414 -2.537 -12.980 1.00 87.88 169 ALA A C 1
ATOM 1281 O O . ALA A 1 169 ? -0.249 -3.192 -12.170 1.00 87.88 169 ALA A O 1
ATOM 1282 N N . LEU A 1 170 ? 0.984 -1.376 -12.630 1.00 86.06 170 LEU A N 1
ATOM 1283 C CA . LEU A 1 170 ? 0.724 -0.694 -11.356 1.00 86.06 170 LEU A CA 1
ATOM 1284 C C . LEU A 1 170 ? -0.652 -0.017 -11.338 1.00 86.06 170 LEU A C 1
ATOM 1286 O O . LEU A 1 170 ? -1.346 -0.095 -10.322 1.00 86.06 170 LEU A O 1
ATOM 1290 N N . ALA A 1 171 ? -1.066 0.606 -12.445 1.00 85.31 171 ALA A N 1
ATOM 1291 C CA . ALA A 1 171 ? -2.399 1.185 -12.585 1.00 85.31 171 ALA A CA 1
ATOM 1292 C C . ALA A 1 171 ? -3.482 0.100 -12.472 1.00 85.31 171 ALA A C 1
ATOM 1294 O O . ALA A 1 171 ? -4.384 0.230 -11.641 1.00 85.31 171 ALA A O 1
ATOM 1295 N N . ASP A 1 172 ? -3.334 -1.004 -13.205 1.00 85.31 172 ASP A N 1
ATOM 1296 C CA . ASP A 1 172 ? -4.251 -2.144 -13.168 1.00 85.31 172 ASP A CA 1
ATOM 1297 C C . ASP A 1 172 ? -4.339 -2.716 -11.747 1.00 85.31 172 ASP A C 1
ATOM 1299 O O . ASP A 1 172 ? -5.427 -2.755 -11.171 1.00 85.31 172 ASP A O 1
ATOM 1303 N N . ARG A 1 173 ? -3.193 -3.012 -11.109 1.00 80.94 173 ARG A N 1
ATOM 1304 C CA . ARG A 1 173 ? -3.143 -3.502 -9.718 1.00 80.94 173 ARG A CA 1
ATOM 1305 C C . ARG A 1 173 ? -3.784 -2.540 -8.715 1.00 80.94 173 ARG A C 1
ATOM 1307 O O . ARG A 1 173 ? -4.425 -2.999 -7.776 1.00 80.94 173 ARG A O 1
ATOM 1314 N N . SER A 1 174 ? -3.640 -1.226 -8.898 1.00 77.31 174 SER A N 1
ATOM 1315 C CA . SER A 1 174 ? -4.320 -0.236 -8.049 1.00 77.31 174 SER A CA 1
ATOM 1316 C C . SER A 1 174 ? -5.846 -0.284 -8.206 1.00 77.31 174 SER A C 1
ATOM 1318 O O . SER A 1 174 ? -6.572 -0.046 -7.241 1.00 77.31 174 SER A O 1
ATOM 1320 N N . SER A 1 175 ? -6.325 -0.650 -9.399 1.00 71.25 175 SER A N 1
ATOM 1321 C CA . SER A 1 175 ? -7.743 -0.728 -9.758 1.00 71.25 175 SER A CA 1
ATOM 1322 C C . SER A 1 175 ? -8.406 -2.079 -9.456 1.00 71.25 175 SER A C 1
ATOM 1324 O O . SER A 1 175 ? -9.643 -2.141 -9.482 1.00 71.25 175 SER A O 1
ATOM 1326 N N . ASN A 1 176 ? -7.606 -3.124 -9.189 1.00 78.50 176 ASN A N 1
ATOM 1327 C CA . ASN A 1 176 ? -8.035 -4.501 -8.927 1.00 78.50 176 ASN A CA 1
ATOM 1328 C C . ASN A 1 176 ? -9.122 -4.590 -7.850 1.00 78.50 176 ASN A C 1
ATOM 1330 O O . ASN A 1 176 ? -9.194 -3.786 -6.922 1.00 78.50 176 ASN A O 1
ATOM 1334 N N . GLU A 1 177 ? -9.934 -5.644 -7.911 1.00 68.06 177 GLU A N 1
ATOM 1335 C CA . GLU A 1 177 ? -10.991 -5.861 -6.922 1.00 68.06 177 GLU A CA 1
ATOM 1336 C C . GLU A 1 177 ? -10.475 -5.971 -5.481 1.00 68.06 177 GLU A C 1
ATOM 1338 O O . GLU A 1 177 ? -11.195 -5.611 -4.559 1.00 68.06 177 GLU A O 1
ATOM 1343 N N . GLU A 1 178 ? -9.250 -6.455 -5.272 1.00 74.56 178 GLU A N 1
ATOM 1344 C CA . GLU A 1 178 ? -8.650 -6.632 -3.943 1.00 74.56 178 GLU A CA 1
ATOM 1345 C C . GLU A 1 178 ? -8.487 -5.300 -3.198 1.00 74.56 178 GLU A C 1
ATOM 1347 O O . GLU A 1 178 ? -8.875 -5.200 -2.034 1.00 74.56 178 GLU A O 1
ATOM 1352 N N . THR A 1 179 ? -7.997 -4.248 -3.867 1.00 82.88 179 THR A N 1
ATOM 1353 C CA . THR A 1 179 ? -7.862 -2.915 -3.253 1.00 82.88 179 THR A CA 1
ATOM 1354 C C . THR A 1 179 ? -9.234 -2.314 -2.946 1.00 82.88 179 THR A C 1
ATOM 1356 O O . THR A 1 179 ? -9.417 -1.708 -1.891 1.00 82.88 179 THR A O 1
ATOM 1359 N N . ARG A 1 180 ? -10.228 -2.548 -3.817 1.00 83.38 180 ARG A N 1
ATOM 1360 C CA . ARG A 1 180 ? -11.623 -2.116 -3.615 1.00 83.38 180 ARG A CA 1
ATOM 1361 C C . ARG A 1 180 ? -12.299 -2.843 -2.452 1.00 83.38 180 ARG A C 1
ATOM 1363 O O . ARG A 1 180 ? -12.967 -2.193 -1.654 1.00 83.38 180 ARG A O 1
ATOM 1370 N N . LYS A 1 181 ? -12.107 -4.161 -2.338 1.00 86.44 181 LYS A N 1
ATOM 1371 C CA . LYS A 1 181 ? -12.619 -4.998 -1.238 1.00 86.44 181 LYS A CA 1
ATOM 1372 C C . LYS A 1 181 ? -12.036 -4.524 0.093 1.00 86.44 181 LYS A C 1
ATOM 1374 O O . LYS A 1 181 ? -12.791 -4.107 0.962 1.00 86.44 181 LYS A O 1
ATOM 1379 N N . VAL A 1 182 ? -10.708 -4.405 0.189 1.00 91.56 182 VAL A N 1
ATOM 1380 C CA . VAL A 1 182 ? -10.023 -3.889 1.391 1.00 91.56 182 VAL A CA 1
ATOM 1381 C C . VAL A 1 182 ? -10.456 -2.458 1.750 1.00 91.56 182 VAL A C 1
ATOM 1383 O O . VAL A 1 182 ? -10.554 -2.136 2.936 1.00 91.56 182 VAL A O 1
ATOM 1386 N N . ALA A 1 183 ? -10.746 -1.596 0.768 1.00 88.56 183 ALA A N 1
ATOM 1387 C CA . ALA A 1 183 ? -11.281 -0.255 1.018 1.00 88.56 183 ALA A CA 1
ATOM 1388 C C . ALA A 1 183 ? -12.718 -0.287 1.577 1.00 88.56 183 ALA A C 1
ATOM 1390 O O . ALA A 1 183 ? -12.995 0.389 2.569 1.00 88.56 183 ALA A O 1
ATOM 1391 N N . ALA A 1 184 ? -13.604 -1.102 0.995 1.00 91.88 184 ALA A N 1
ATOM 1392 C CA . ALA A 1 184 ? -14.979 -1.278 1.463 1.00 91.88 184 ALA A CA 1
ATOM 1393 C C . ALA A 1 184 ? -15.040 -1.917 2.863 1.00 91.88 184 ALA A C 1
ATOM 1395 O O . ALA A 1 184 ? -15.786 -1.447 3.723 1.00 91.88 184 ALA A O 1
ATOM 1396 N N . ASP A 1 185 ? -14.200 -2.919 3.129 1.00 93.62 185 ASP A N 1
ATOM 1397 C CA . ASP A 1 185 ? -14.065 -3.543 4.448 1.00 93.62 185 ASP A CA 1
ATOM 1398 C C . ASP A 1 185 ? -13.538 -2.540 5.486 1.00 93.62 185 ASP A C 1
ATOM 1400 O O . ASP A 1 185 ? -14.044 -2.481 6.605 1.00 93.62 185 ASP A O 1
ATOM 1404 N N . ASN A 1 186 ? -12.586 -1.673 5.115 1.00 94.31 186 ASN A N 1
ATOM 1405 C CA . ASN A 1 186 ? -12.140 -0.573 5.976 1.00 94.31 186 ASN A CA 1
ATOM 1406 C C . ASN A 1 186 ? -13.266 0.423 6.284 1.00 94.31 186 ASN A C 1
ATOM 1408 O O . ASN A 1 186 ? -13.381 0.875 7.423 1.00 94.31 186 ASN A O 1
ATOM 1412 N N . GLU A 1 187 ? -14.087 0.790 5.299 1.00 96.19 187 GLU A N 1
ATOM 1413 C CA . GLU A 1 187 ? -15.225 1.690 5.509 1.00 96.19 187 GLU A CA 1
ATOM 1414 C C . GLU A 1 187 ? -16.276 1.057 6.435 1.00 96.19 187 GLU A C 1
ATOM 1416 O O . GLU A 1 187 ? -16.747 1.697 7.379 1.00 96.19 187 GLU A O 1
ATOM 1421 N N . ARG A 1 188 ? -16.588 -0.225 6.214 1.00 96.94 188 ARG A N 1
ATOM 1422 C CA . ARG A 1 188 ? -17.489 -1.015 7.056 1.00 96.94 188 ARG A CA 1
ATOM 1423 C C . ARG A 1 188 ? -16.983 -1.099 8.498 1.00 96.94 188 ARG A C 1
ATOM 1425 O O . ARG A 1 188 ? -17.714 -0.732 9.415 1.00 96.94 188 ARG A O 1
ATOM 1432 N N . LEU A 1 189 ? -15.734 -1.518 8.703 1.00 97.44 189 LEU A N 1
ATOM 1433 C CA . LEU A 1 189 ? -15.134 -1.648 10.035 1.00 97.44 189 LEU A CA 1
ATOM 1434 C C . LEU A 1 189 ? -15.061 -0.299 10.767 1.00 97.44 189 LEU A C 1
ATOM 1436 O O . LEU A 1 189 ? -15.243 -0.252 11.980 1.00 97.44 189 LEU A O 1
ATOM 1440 N N . ARG A 1 190 ? -14.856 0.819 10.054 1.00 96.56 190 ARG A N 1
ATOM 1441 C CA . ARG A 1 190 ? -14.921 2.167 10.651 1.00 96.56 190 ARG A CA 1
ATOM 1442 C C . ARG A 1 190 ? -16.319 2.493 11.180 1.00 96.56 190 ARG A C 1
ATOM 1444 O O . ARG A 1 190 ? -16.412 2.997 12.296 1.00 96.56 190 ARG A O 1
ATOM 1451 N N . LYS A 1 191 ? -17.377 2.157 10.434 1.00 97.12 191 LYS A N 1
ATOM 1452 C CA . LYS A 1 191 ? -18.780 2.322 10.863 1.00 97.12 191 LYS A CA 1
ATOM 1453 C C . LYS A 1 191 ? -19.126 1.421 12.052 1.00 97.12 191 LYS A C 1
ATOM 1455 O O . LYS A 1 191 ? -19.723 1.888 13.015 1.00 97.12 191 LYS A O 1
ATOM 1460 N N . GLU A 1 192 ? -18.693 0.160 12.038 1.00 96.88 192 GLU A N 1
ATOM 1461 C CA . GLU A 1 192 ? -18.871 -0.762 13.173 1.00 96.88 192 GLU A CA 1
ATOM 1462 C C . GLU A 1 192 ? -18.144 -0.248 14.434 1.00 96.88 192 GLU A C 1
ATOM 1464 O O . GLU A 1 192 ? -18.723 -0.216 15.519 1.00 96.88 192 GLU A O 1
ATOM 1469 N N . VAL A 1 193 ? -16.916 0.265 14.296 1.00 97.19 193 VAL A N 1
ATOM 1470 C CA . VAL A 1 193 ? -16.160 0.904 15.390 1.00 97.19 193 VAL A CA 1
ATOM 1471 C C . VAL A 1 193 ? -16.811 2.204 15.884 1.00 97.19 193 VAL A C 1
ATOM 1473 O O . VAL A 1 193 ? -16.703 2.521 17.070 1.00 97.19 193 VAL A O 1
ATOM 1476 N N . GLU A 1 194 ? -17.468 2.977 15.019 1.00 97.00 194 GLU A N 1
ATOM 1477 C CA . GLU A 1 194 ? -18.214 4.178 15.411 1.00 97.00 194 GLU A CA 1
ATOM 1478 C C . GLU A 1 194 ? -19.488 3.826 16.194 1.00 97.00 194 GLU A C 1
ATOM 1480 O O . GLU A 1 194 ? -19.696 4.370 17.283 1.00 97.00 194 GLU A O 1
ATOM 1485 N N . ASN A 1 195 ? -20.265 2.847 15.720 1.00 96.94 195 ASN A N 1
ATOM 1486 C CA . ASN A 1 195 ? -21.445 2.329 16.416 1.00 96.94 195 ASN A CA 1
ATOM 1487 C C . ASN A 1 195 ? -21.082 1.784 17.805 1.00 96.94 195 ASN A C 1
ATOM 1489 O O . ASN A 1 195 ? -21.636 2.237 18.804 1.00 96.94 195 ASN A O 1
ATOM 1493 N N . LEU A 1 196 ? -20.065 0.919 17.903 1.00 96.94 196 LEU A N 1
ATOM 1494 C CA . LEU A 1 196 ? -19.599 0.375 19.186 1.00 96.94 196 LEU A CA 1
ATOM 1495 C C . LEU A 1 196 ? -19.100 1.474 20.144 1.00 96.94 196 LEU A C 1
ATOM 1497 O O . LEU A 1 196 ? -19.304 1.390 21.355 1.00 96.94 196 LEU A O 1
ATOM 1501 N N . LYS A 1 197 ? -18.485 2.553 19.635 1.00 96.69 197 LYS A N 1
ATOM 1502 C CA . LYS A 1 197 ? -18.130 3.727 20.457 1.00 96.69 197 LYS A CA 1
ATOM 1503 C C . LYS A 1 197 ? -19.366 4.493 20.933 1.00 96.69 197 LYS A C 1
ATOM 1505 O O . LYS A 1 197 ? -19.357 4.987 22.063 1.00 96.69 197 LYS A O 1
ATOM 1510 N N . ALA A 1 198 ? -20.409 4.601 20.111 1.00 96.38 198 ALA A N 1
ATOM 1511 C CA . ALA A 1 198 ? -21.679 5.211 20.496 1.00 96.38 198 ALA A CA 1
ATOM 1512 C C . ALA A 1 198 ? -22.409 4.371 21.561 1.00 96.38 198 ALA A C 1
ATOM 1514 O O . ALA A 1 198 ? -22.835 4.928 22.571 1.00 96.38 198 ALA A O 1
ATOM 1515 N N . GLU A 1 199 ? -22.454 3.048 21.402 1.00 95.69 199 GLU A N 1
ATOM 1516 C CA . GLU A 1 199 ? -23.015 2.090 22.367 1.00 95.69 199 GLU A CA 1
ATOM 1517 C C . GLU A 1 199 ? -22.264 2.121 23.704 1.00 95.69 199 GLU A C 1
ATOM 1519 O O . GLU A 1 199 ? -22.873 2.329 24.751 1.00 95.69 199 GLU A O 1
ATOM 1524 N N . VAL A 1 200 ? -20.927 2.042 23.698 1.00 95.69 200 VAL A N 1
ATOM 1525 C CA . VAL A 1 200 ? -20.111 2.169 24.922 1.00 95.69 200 VAL A CA 1
ATOM 1526 C C . VAL A 1 200 ? -20.316 3.531 25.598 1.00 95.69 200 VAL A C 1
ATOM 1528 O O . VAL A 1 200 ? -20.319 3.618 26.828 1.00 95.69 200 VAL A O 1
ATOM 1531 N N . LYS A 1 201 ? -20.526 4.609 24.832 1.00 95.62 201 LYS A N 1
ATOM 1532 C CA . LYS A 1 201 ? -20.848 5.942 25.369 1.00 95.62 201 LYS A CA 1
ATOM 1533 C C . LYS A 1 201 ? -22.269 6.008 25.943 1.00 95.62 201 LYS A C 1
ATOM 1535 O O . LYS A 1 201 ? -22.460 6.663 26.967 1.00 95.62 201 LYS A O 1
ATOM 1540 N N . ALA A 1 202 ? -23.240 5.331 25.330 1.00 93.94 202 ALA A N 1
ATOM 1541 C CA . ALA A 1 202 ? -24.610 5.217 25.824 1.00 93.94 202 ALA A CA 1
ATOM 1542 C C . ALA A 1 202 ? -24.673 4.385 27.113 1.00 93.94 202 ALA A C 1
ATOM 1544 O O . ALA A 1 202 ? -25.211 4.857 28.110 1.00 93.94 202 ALA A O 1
ATOM 1545 N N . HIS A 1 203 ? -24.021 3.223 27.157 1.00 93.12 203 HIS A N 1
ATOM 1546 C CA . HIS A 1 203 ? -23.916 2.420 28.374 1.00 93.12 203 HIS A CA 1
ATOM 1547 C C . HIS A 1 203 ? -23.170 3.155 29.490 1.00 93.12 203 HIS A C 1
ATOM 1549 O O . HIS A 1 203 ? -23.629 3.145 30.626 1.00 93.12 203 HIS A O 1
ATOM 1555 N N . ARG A 1 204 ? -22.067 3.865 29.206 1.00 92.44 204 ARG A N 1
ATOM 1556 C CA . ARG A 1 204 ? -21.389 4.692 30.228 1.00 92.44 204 ARG A CA 1
ATOM 1557 C C . ARG A 1 204 ? -22.297 5.783 30.804 1.00 92.44 204 ARG A C 1
ATOM 1559 O O . ARG A 1 204 ? -22.208 6.046 32.000 1.00 92.44 204 ARG A O 1
ATOM 1566 N N . ARG A 1 205 ? -23.172 6.380 29.985 1.00 90.50 205 ARG A N 1
ATOM 1567 C CA . ARG A 1 205 ? -24.215 7.315 30.439 1.00 90.50 205 ARG A CA 1
ATOM 1568 C C . ARG A 1 205 ? -25.236 6.612 31.329 1.00 90.50 205 ARG A C 1
ATOM 1570 O O . ARG A 1 205 ? -25.331 6.980 32.493 1.00 90.50 205 ARG A O 1
ATOM 1577 N N . GLN A 1 206 ? -25.852 5.529 30.852 1.00 89.06 206 GLN A N 1
ATOM 1578 C CA . GLN A 1 206 ? -26.807 4.714 31.616 1.00 89.06 206 GLN A CA 1
ATOM 1579 C C . GLN A 1 206 ? -26.234 4.247 32.964 1.00 89.06 206 GLN A C 1
ATOM 1581 O O . GLN A 1 206 ? -26.880 4.413 33.989 1.00 89.06 206 GLN A O 1
ATOM 1586 N N . PHE A 1 207 ? -24.997 3.740 33.006 1.00 87.12 207 PHE A N 1
ATOM 1587 C CA . PHE A 1 207 ? -24.332 3.361 34.258 1.00 87.12 207 PHE A CA 1
ATOM 1588 C C . PHE A 1 207 ? -24.067 4.560 35.179 1.00 87.12 207 PHE A C 1
ATOM 1590 O O . PHE A 1 207 ? -24.161 4.414 36.396 1.00 87.12 207 PHE A O 1
ATOM 1597 N N . SER A 1 208 ? -23.749 5.744 34.640 1.00 85.81 208 SER A N 1
ATOM 1598 C CA . SER A 1 208 ? -23.594 6.959 35.454 1.00 85.81 208 SER A CA 1
ATOM 1599 C C . SER A 1 208 ? -24.930 7.496 35.979 1.00 85.81 208 SER A C 1
ATOM 1601 O O . SER A 1 208 ? -24.998 7.928 37.125 1.00 85.81 208 SER A O 1
ATOM 1603 N N . GLU A 1 209 ? -25.995 7.390 35.183 1.00 83.81 209 GLU A N 1
ATOM 1604 C CA . GLU A 1 209 ? -27.365 7.770 35.531 1.00 83.81 209 GLU A CA 1
ATOM 1605 C C . GLU A 1 209 ? -27.920 6.822 36.599 1.00 83.81 209 GLU A C 1
ATOM 1607 O O . GLU A 1 209 ? -28.315 7.285 37.662 1.00 83.81 209 GLU A O 1
ATOM 1612 N N . MET A 1 210 ? -27.815 5.501 36.400 1.00 79.56 210 MET A N 1
ATOM 1613 C CA . MET A 1 210 ? -28.157 4.481 37.403 1.00 79.56 210 MET A CA 1
ATOM 1614 C C . MET A 1 210 ? -27.373 4.656 38.707 1.00 79.56 210 MET A C 1
ATOM 1616 O O . MET A 1 210 ? -27.930 4.474 39.785 1.00 79.56 210 MET A O 1
ATOM 1620 N N . ARG A 1 211 ? -26.084 5.020 38.640 1.00 77.19 211 ARG A N 1
ATOM 1621 C CA . ARG A 1 211 ? -25.261 5.279 39.834 1.00 77.19 211 ARG A CA 1
ATOM 1622 C C . ARG A 1 211 ? -25.643 6.581 40.549 1.00 77.19 211 ARG A C 1
ATOM 1624 O O . ARG A 1 211 ? -25.404 6.684 41.747 1.00 77.19 211 ARG A O 1
ATOM 1631 N N . ALA A 1 212 ? -26.215 7.553 39.840 1.00 75.12 212 ALA A N 1
ATOM 1632 C CA . ALA A 1 212 ? -26.721 8.800 40.413 1.00 75.12 212 ALA A CA 1
ATOM 1633 C C . ALA A 1 212 ? -28.174 8.687 40.915 1.00 75.12 212 ALA A C 1
ATOM 1635 O O . ALA A 1 212 ? -28.551 9.413 41.830 1.00 75.12 212 ALA A O 1
ATOM 1636 N N . SER A 1 213 ? -28.981 7.790 40.336 1.00 70.31 213 SER A N 1
ATOM 1637 C CA . SER A 1 213 ? -30.375 7.541 40.729 1.00 70.31 213 SER A CA 1
ATOM 1638 C C . SER A 1 213 ? -30.541 6.414 41.750 1.00 70.31 213 SER A C 1
ATOM 1640 O O . SER A 1 213 ? -31.619 6.271 42.324 1.00 70.31 213 SER A O 1
ATOM 1642 N N . ALA A 1 214 ? -29.520 5.580 41.959 1.00 59.75 214 ALA A N 1
ATOM 1643 C CA . ALA A 1 214 ? -29.517 4.613 43.047 1.00 59.75 214 ALA A CA 1
ATOM 1644 C C . ALA A 1 214 ? -29.556 5.355 44.398 1.00 59.75 214 ALA A C 1
ATOM 1646 O O . ALA A 1 214 ? -28.788 6.305 44.582 1.00 59.75 214 ALA A O 1
ATOM 1647 N N . PRO A 1 215 ? -30.397 4.931 45.364 1.00 55.50 215 PRO A N 1
ATOM 1648 C CA . PRO A 1 215 ? -30.280 5.421 46.732 1.00 55.50 215 PRO A CA 1
ATOM 1649 C C . PRO A 1 215 ? -28.871 5.121 47.259 1.00 55.50 215 PRO A C 1
ATOM 1651 O O . PRO A 1 215 ? -28.237 4.147 46.838 1.00 55.50 215 PRO A O 1
ATOM 1654 N N . SER A 1 216 ? -28.372 5.973 48.159 1.00 54.62 216 SER A N 1
ATOM 1655 C CA . SER A 1 216 ? -27.012 5.874 48.698 1.00 54.62 216 SER A CA 1
ATOM 1656 C C . SER A 1 216 ? -26.704 4.452 49.166 1.00 54.62 216 SER A C 1
ATOM 1658 O O . SER A 1 216 ? -27.521 3.801 49.812 1.00 54.62 216 SER A O 1
ATOM 1660 N N . SER A 1 217 ? -25.518 3.955 48.810 1.00 56.50 217 SER A N 1
ATOM 1661 C CA . SER A 1 217 ? -25.185 2.527 48.823 1.00 56.50 217 SER A CA 1
ATOM 1662 C C . SER A 1 217 ? -24.906 1.940 50.217 1.00 56.50 217 SER A C 1
ATOM 1664 O O . SER A 1 217 ? -24.001 1.117 50.351 1.00 56.50 217 SER A O 1
ATOM 1666 N N . SER A 1 218 ? -25.666 2.338 51.245 1.00 55.28 218 SER A N 1
ATOM 1667 C CA . SER A 1 218 ? -25.626 1.730 52.582 1.00 55.28 218 SER A CA 1
ATOM 1668 C C . SER A 1 218 ? -25.873 0.232 52.486 1.00 55.28 218 SER A C 1
ATOM 1670 O O . SER A 1 218 ? -24.991 -0.525 52.848 1.00 55.28 218 SER A O 1
ATOM 1672 N N . LEU A 1 219 ? -26.947 -0.204 51.818 1.00 56.12 219 LEU A N 1
ATOM 1673 C CA . LEU A 1 219 ? -27.293 -1.628 51.675 1.00 56.12 219 LEU A CA 1
ATOM 1674 C C . LEU A 1 219 ? -26.186 -2.496 51.037 1.00 56.12 219 LEU A C 1
ATOM 1676 O O . LEU A 1 219 ? -26.135 -3.697 51.283 1.00 56.12 219 LEU A O 1
ATOM 1680 N N . GLN A 1 220 ? -25.296 -1.918 50.219 1.00 60.97 220 GLN A N 1
ATOM 1681 C CA . GLN A 1 220 ? -24.116 -2.629 49.702 1.00 60.97 220 GLN A CA 1
ATOM 1682 C C . GLN A 1 220 ? -22.911 -2.549 50.647 1.00 60.97 220 GLN A C 1
ATOM 1684 O O . GLN A 1 220 ? -22.096 -3.466 50.655 1.00 60.97 220 GLN A O 1
ATOM 1689 N N . GLY A 1 221 ? -22.792 -1.479 51.436 1.00 65.19 221 GLY A N 1
ATOM 1690 C CA . GLY A 1 221 ? -21.840 -1.385 52.539 1.00 65.19 221 GLY A CA 1
ATOM 1691 C C . GLY A 1 221 ? -22.173 -2.363 53.665 1.00 65.19 221 GLY A C 1
ATOM 1692 O O . GLY A 1 221 ? -21.303 -3.120 54.066 1.00 65.19 221 GLY A O 1
ATOM 1693 N N . ASP A 1 222 ? -23.431 -2.409 54.099 1.00 70.56 222 ASP A N 1
ATOM 1694 C CA . ASP A 1 222 ? -23.926 -3.220 55.214 1.00 70.56 222 ASP A CA 1
ATOM 1695 C C . ASP A 1 222 ? -23.700 -4.720 54.953 1.00 70.56 222 ASP A C 1
ATOM 1697 O O . ASP A 1 222 ? -23.083 -5.401 55.766 1.00 70.56 222 ASP A O 1
ATOM 1701 N N . VAL A 1 223 ? -24.082 -5.221 53.769 1.00 77.75 223 VAL A N 1
ATOM 1702 C CA . VAL A 1 223 ? -23.843 -6.623 53.359 1.00 77.75 223 VAL A CA 1
ATOM 1703 C C . VAL A 1 223 ? -22.347 -6.934 53.198 1.00 77.75 223 VAL A C 1
ATOM 1705 O O . VAL A 1 223 ? -21.903 -8.048 53.482 1.00 77.75 223 VAL A O 1
ATOM 1708 N N . LEU A 1 224 ? -21.537 -5.963 52.760 1.00 83.00 224 LEU A N 1
ATOM 1709 C CA . LEU A 1 224 ? -20.084 -6.133 52.668 1.00 83.00 224 LEU A CA 1
ATOM 1710 C C . LEU A 1 224 ? -19.427 -6.147 54.059 1.00 83.00 224 LEU A C 1
ATOM 1712 O O . LEU A 1 224 ? -18.455 -6.874 54.261 1.00 83.00 224 LEU A O 1
ATOM 1716 N N . GLU A 1 225 ? -19.949 -5.373 55.010 1.00 85.94 225 GLU A N 1
ATOM 1717 C CA . GLU A 1 225 ? -19.454 -5.291 56.385 1.00 85.94 225 GLU A CA 1
ATOM 1718 C C . GLU A 1 225 ? -19.887 -6.498 57.224 1.00 85.94 225 GLU A C 1
ATOM 1720 O O . GLU A 1 225 ? -19.077 -7.033 57.975 1.00 85.94 225 GLU A O 1
ATOM 1725 N N . GLU A 1 226 ? -21.099 -7.019 57.018 1.00 85.25 226 GLU A N 1
ATOM 1726 C CA . GLU A 1 226 ? -21.542 -8.306 57.567 1.00 85.25 226 GLU A CA 1
ATOM 1727 C C . GLU A 1 226 ? -20.643 -9.455 57.076 1.00 85.25 226 GLU A C 1
ATOM 1729 O O . GLU A 1 226 ? -20.158 -10.262 57.875 1.00 85.25 226 GLU A O 1
ATOM 1734 N N . LEU A 1 227 ? -20.322 -9.484 55.776 1.00 89.19 227 LEU A N 1
ATOM 1735 C CA . LEU A 1 227 ? -19.397 -10.466 55.202 1.00 89.19 227 LEU A CA 1
ATOM 1736 C C . LEU A 1 227 ? -17.970 -10.310 55.759 1.00 89.19 227 LEU A C 1
ATOM 1738 O O . LEU A 1 227 ? -17.317 -11.314 56.051 1.00 89.19 227 LEU A O 1
ATOM 1742 N N . ARG A 1 228 ? -17.487 -9.076 55.966 1.00 88.00 228 ARG A N 1
ATOM 1743 C CA . ARG A 1 228 ? -16.200 -8.804 56.639 1.00 88.00 228 ARG A CA 1
ATOM 1744 C C . ARG A 1 228 ? -16.207 -9.290 58.087 1.00 88.00 228 ARG A C 1
ATOM 1746 O O . ARG A 1 228 ? -15.269 -9.977 58.484 1.00 88.00 228 ARG A O 1
ATOM 1753 N N . ALA A 1 229 ? -17.249 -8.983 58.856 1.00 88.94 229 ALA A N 1
ATOM 1754 C CA . ALA A 1 229 ? -17.388 -9.392 60.251 1.00 88.94 229 ALA A CA 1
ATOM 1755 C C . ALA A 1 229 ? -17.447 -10.922 60.391 1.00 88.94 229 ALA A C 1
ATOM 1757 O O . ALA A 1 229 ? -16.749 -11.492 61.231 1.00 88.94 229 ALA A O 1
ATOM 1758 N N . SER A 1 230 ? -18.201 -11.594 59.514 1.00 93.12 230 SER A N 1
ATOM 1759 C CA . SER A 1 230 ? -18.251 -13.057 59.418 1.00 93.12 230 SER A CA 1
ATOM 1760 C C . SER A 1 230 ? -16.869 -13.660 59.136 1.00 93.12 230 SER A C 1
ATOM 1762 O O . SER A 1 230 ? -16.436 -14.585 59.827 1.00 93.12 230 SER A O 1
ATOM 1764 N N . LEU A 1 231 ? -16.128 -13.094 58.177 1.00 92.44 231 LEU A N 1
ATOM 1765 C CA . LEU A 1 231 ? -14.800 -13.578 57.798 1.00 92.44 231 LEU A CA 1
ATOM 1766 C C . LEU A 1 231 ? -13.761 -13.331 58.908 1.00 92.44 231 LEU A C 1
ATOM 1768 O O . LEU A 1 231 ? -12.977 -14.228 59.211 1.00 92.44 231 LEU A O 1
ATOM 1772 N N . ILE A 1 232 ? -13.798 -12.172 59.575 1.00 93.75 232 ILE A N 1
ATOM 1773 C CA . ILE A 1 232 ? -12.957 -11.872 60.747 1.00 93.75 232 ILE A CA 1
ATOM 1774 C C . ILE A 1 232 ? -13.262 -12.840 61.898 1.00 93.75 232 ILE A C 1
ATOM 1776 O O . ILE A 1 232 ? -12.332 -13.400 62.474 1.00 93.75 232 ILE A O 1
ATOM 1780 N N . SER A 1 233 ? -14.539 -13.098 62.196 1.00 92.75 233 SER A N 1
ATOM 1781 C CA . SER A 1 233 ? -14.950 -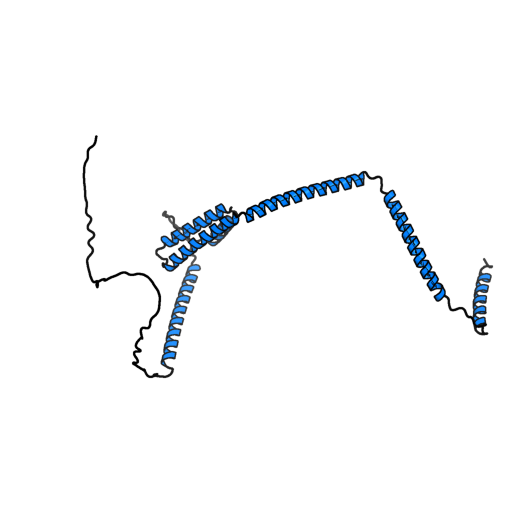14.056 63.232 1.00 92.75 233 SER A CA 1
ATOM 1782 C C . SER A 1 233 ? -14.482 -15.482 62.912 1.00 92.75 233 SER A C 1
ATOM 1784 O O . SER A 1 233 ? -13.891 -16.145 63.765 1.00 92.75 233 SER A O 1
ATOM 1786 N N . SER A 1 234 ? -14.653 -15.931 61.662 1.00 93.81 234 SER A N 1
ATOM 1787 C CA . SER A 1 234 ? -14.205 -17.254 61.213 1.00 93.81 234 SER A CA 1
ATOM 1788 C C . SER A 1 234 ? -12.682 -17.415 61.240 1.00 93.81 234 SER A C 1
ATOM 1790 O O . SER A 1 234 ? -12.200 -18.507 61.540 1.00 93.81 234 SER A O 1
ATOM 1792 N N . VAL A 1 235 ? -11.919 -16.368 60.910 1.00 92.94 235 VAL A N 1
ATOM 1793 C CA . VAL A 1 235 ? -10.449 -16.398 60.972 1.00 92.94 235 VAL A CA 1
ATOM 1794 C C . VAL A 1 235 ? -9.968 -16.335 62.422 1.00 92.94 235 VAL A C 1
ATOM 1796 O O . VAL A 1 235 ? -9.077 -17.102 62.778 1.00 92.94 235 VAL A O 1
ATOM 1799 N N . GLY A 1 236 ? -10.593 -15.506 63.265 1.00 93.38 236 GLY A N 1
ATOM 1800 C CA . GLY A 1 236 ? -10.317 -15.422 64.701 1.00 93.38 236 GLY A CA 1
ATOM 1801 C C . GLY A 1 236 ? -10.473 -16.776 65.388 1.00 93.38 236 GLY A C 1
ATOM 1802 O O . GLY A 1 236 ? -9.495 -17.308 65.900 1.00 93.38 236 GLY A O 1
ATOM 1803 N N . ALA A 1 237 ? -11.641 -17.414 65.262 1.00 91.12 237 ALA A N 1
ATOM 1804 C CA . ALA A 1 237 ? -11.896 -18.733 65.849 1.00 91.12 237 ALA A CA 1
ATOM 1805 C C . ALA A 1 237 ? -10.907 -19.822 65.372 1.00 91.12 237 ALA A C 1
ATOM 1807 O O . ALA A 1 237 ? -10.540 -20.717 66.134 1.00 91.12 237 ALA A O 1
ATOM 1808 N N . LEU A 1 238 ? -10.438 -19.743 64.120 1.00 89.81 238 LEU A N 1
ATOM 1809 C CA . LEU A 1 238 ? -9.427 -20.654 63.570 1.00 89.81 238 LEU A CA 1
ATOM 1810 C C . LEU A 1 238 ? -8.029 -20.370 64.150 1.00 89.81 238 LEU A C 1
ATOM 1812 O O . LEU A 1 238 ? -7.265 -21.304 64.400 1.00 89.81 238 LEU A O 1
ATOM 1816 N N . MET A 1 239 ? -7.687 -19.100 64.374 1.00 91.19 239 MET A N 1
ATOM 1817 C CA . MET A 1 239 ? -6.434 -18.699 65.017 1.00 91.19 239 MET A CA 1
ATOM 1818 C C . MET A 1 239 ? -6.427 -19.047 66.510 1.00 91.19 239 MET A C 1
ATOM 1820 O O . MET A 1 239 ? -5.451 -19.641 66.957 1.00 91.19 239 MET A O 1
ATOM 1824 N N . ASP A 1 240 ? -7.519 -18.811 67.237 1.00 91.56 240 ASP A N 1
ATOM 1825 C CA . ASP A 1 240 ? -7.674 -19.185 68.649 1.00 91.56 240 ASP A CA 1
ATOM 1826 C C . ASP A 1 240 ? -7.560 -20.705 68.840 1.00 91.56 240 ASP A C 1
ATOM 1828 O O . ASP A 1 240 ? -6.793 -21.176 69.679 1.00 91.56 240 ASP A O 1
ATOM 1832 N N . ALA A 1 241 ? -8.226 -21.501 67.992 1.00 86.81 241 ALA A N 1
ATOM 1833 C CA . ALA A 1 241 ? -8.107 -22.961 68.016 1.00 86.81 241 ALA A CA 1
ATOM 1834 C C . ALA A 1 241 ? -6.670 -23.453 67.738 1.00 86.81 241 ALA A C 1
ATOM 1836 O O . ALA A 1 241 ? -6.233 -24.461 68.298 1.00 86.81 241 ALA A O 1
ATOM 1837 N N . LYS A 1 242 ? -5.909 -22.739 66.894 1.00 85.25 242 LYS A N 1
ATOM 1838 C CA . LYS A 1 242 ? -4.483 -23.023 66.661 1.00 85.25 242 LYS A CA 1
ATOM 1839 C C . LYS A 1 242 ? -3.596 -22.582 67.822 1.00 85.25 242 LYS A C 1
ATOM 1841 O O . LYS A 1 242 ? -2.630 -23.283 68.109 1.00 85.25 242 LYS A O 1
ATOM 1846 N N . LEU A 1 243 ? -3.901 -21.460 68.473 1.00 85.25 243 LEU A N 1
ATOM 1847 C CA . LEU A 1 243 ? -3.166 -20.974 69.640 1.00 85.25 243 LEU A CA 1
ATOM 1848 C C . LEU A 1 243 ? -3.356 -21.916 70.830 1.00 85.25 243 LEU A C 1
ATOM 1850 O O . LEU A 1 243 ? -2.358 -22.383 71.368 1.00 85.25 243 LEU A O 1
ATOM 1854 N N . ALA A 1 244 ? -4.588 -22.326 71.142 1.00 83.06 244 ALA A N 1
ATOM 1855 C CA . ALA A 1 244 ? -4.872 -23.293 72.207 1.00 83.06 244 ALA A CA 1
ATOM 1856 C C . ALA A 1 244 ? 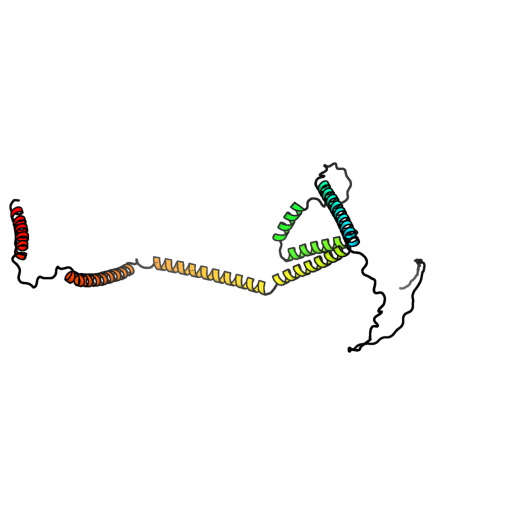-4.101 -24.622 72.023 1.00 83.06 244 ALA A C 1
ATOM 1858 O O . ALA A 1 244 ? -3.498 -25.139 72.963 1.00 83.06 244 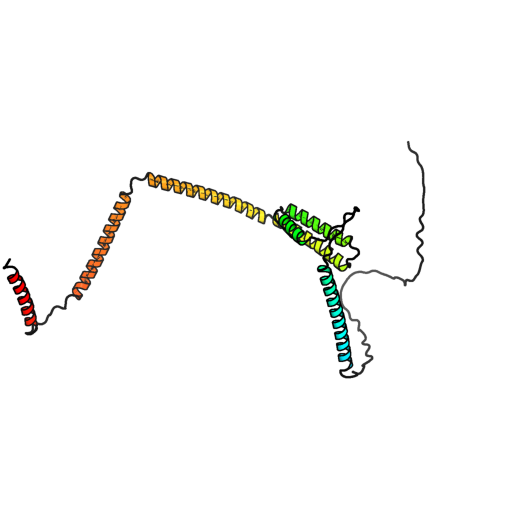ALA A O 1
ATOM 1859 N N . GLY A 1 245 ? -4.032 -25.136 70.786 1.00 78.94 245 GLY A N 1
ATOM 1860 C CA . GLY A 1 245 ? -3.245 -26.330 70.429 1.00 78.94 245 GLY A CA 1
ATOM 1861 C C . GLY A 1 245 ? -1.715 -26.150 70.454 1.00 78.94 245 GLY A C 1
ATOM 1862 O O . GLY A 1 245 ? -0.971 -27.117 70.267 1.00 78.94 245 GLY A O 1
ATOM 1863 N N . ILE A 1 246 ? -1.229 -24.925 70.666 1.00 76.69 246 ILE A N 1
ATOM 1864 C CA . ILE A 1 246 ? 0.189 -24.587 70.855 1.00 76.69 246 ILE A CA 1
ATOM 1865 C C . ILE A 1 246 ? 0.469 -24.246 72.328 1.00 76.69 246 ILE A C 1
ATOM 1867 O O . ILE A 1 246 ? 1.512 -24.644 72.842 1.00 76.69 246 ILE A O 1
ATOM 1871 N N . GLU A 1 247 ? -0.457 -23.594 73.033 1.00 71.44 247 GLU A N 1
ATOM 1872 C CA . GLU A 1 247 ? -0.355 -23.238 74.456 1.00 71.44 247 GLU A CA 1
ATOM 1873 C C . GLU A 1 247 ? -0.109 -24.457 75.354 1.00 71.44 247 GLU A C 1
ATOM 1875 O O . GLU A 1 247 ? 0.805 -24.427 76.180 1.00 71.44 247 GLU A O 1
ATOM 1880 N N . GLU A 1 248 ? -0.821 -25.569 75.125 1.00 66.69 248 GLU A N 1
ATOM 1881 C CA . GLU A 1 248 ? -0.590 -26.844 75.830 1.00 66.69 248 GLU A CA 1
ATOM 1882 C C . GLU A 1 248 ? 0.874 -27.322 75.719 1.00 66.69 248 GLU A C 1
ATOM 1884 O O . GLU A 1 248 ? 1.407 -27.955 76.630 1.00 66.69 248 GLU A O 1
ATOM 1889 N N . ARG A 1 249 ? 1.549 -26.975 74.615 1.00 66.56 249 ARG A N 1
ATOM 1890 C CA . ARG A 1 249 ? 2.934 -27.360 74.304 1.00 66.56 249 ARG A CA 1
ATOM 1891 C C . ARG A 1 249 ? 3.970 -26.310 74.721 1.00 66.56 249 ARG A C 1
ATOM 1893 O O . ARG A 1 249 ? 5.162 -26.613 74.697 1.00 66.56 249 ARG A O 1
ATOM 1900 N N . LEU A 1 250 ? 3.536 -25.095 75.065 1.00 63.16 250 LEU A N 1
ATOM 1901 C CA . LEU A 1 250 ? 4.381 -24.003 75.563 1.00 63.16 250 LEU A CA 1
ATOM 1902 C C . LEU A 1 250 ? 4.440 -23.951 77.094 1.00 63.16 250 LEU A C 1
ATOM 1904 O O . LEU A 1 250 ? 5.425 -23.460 77.647 1.00 63.16 250 LEU A O 1
ATOM 1908 N N . LEU A 1 251 ? 3.426 -24.476 77.788 1.00 66.12 251 LEU A N 1
ATOM 1909 C CA . LEU A 1 251 ? 3.496 -24.680 79.233 1.00 66.12 251 LEU A CA 1
ATOM 1910 C C . LEU A 1 251 ? 4.619 -25.685 79.572 1.00 66.12 251 LEU A C 1
ATOM 1912 O O . LEU A 1 251 ? 4.631 -26.790 79.025 1.00 66.12 251 LEU A O 1
ATOM 1916 N N . PRO A 1 252 ? 5.554 -25.356 80.488 1.00 66.62 252 PRO A N 1
ATOM 1917 C CA . PRO A 1 252 ? 6.580 -26.298 80.925 1.00 66.62 252 PRO A CA 1
ATOM 1918 C C . PRO A 1 252 ? 5.958 -27.597 81.449 1.00 66.62 252 PRO A C 1
ATOM 1920 O O . PRO A 1 252 ? 5.041 -27.563 82.273 1.00 66.62 252 PRO A O 1
ATOM 1923 N N . ALA A 1 253 ? 6.463 -28.738 80.969 1.00 64.88 253 ALA A N 1
ATOM 1924 C CA . ALA A 1 253 ? 5.880 -30.051 81.236 1.00 64.88 253 ALA A CA 1
ATOM 1925 C C . ALA A 1 253 ? 5.655 -30.287 82.741 1.00 64.88 253 ALA A C 1
ATOM 1927 O O . ALA A 1 253 ? 6.587 -30.193 83.545 1.00 64.88 253 ALA A O 1
ATOM 1928 N N . ARG A 1 254 ? 4.407 -30.599 83.120 1.00 64.00 254 ARG A N 1
ATOM 1929 C CA . ARG A 1 254 ? 4.013 -30.776 84.525 1.00 64.00 254 ARG A CA 1
ATOM 1930 C C . ARG A 1 254 ? 4.860 -31.868 85.186 1.00 64.00 254 ARG A C 1
ATOM 1932 O O . ARG A 1 254 ? 4.955 -32.991 84.696 1.00 64.00 254 ARG A O 1
ATOM 1939 N N . SER A 1 255 ? 5.474 -31.535 86.320 1.00 63.09 255 SER A N 1
ATOM 1940 C CA . SER A 1 255 ? 6.332 -32.458 87.068 1.00 63.09 255 SER A CA 1
ATOM 1941 C C . SER A 1 255 ? 5.506 -33.572 87.717 1.00 63.09 255 SER A C 1
ATOM 1943 O O . SER A 1 255 ? 4.970 -33.397 88.806 1.00 63.09 255 SER A O 1
ATOM 1945 N N . HIS A 1 256 ? 5.446 -34.739 87.073 1.00 65.19 256 HIS A N 1
ATOM 1946 C CA . HIS A 1 256 ? 4.763 -35.929 87.601 1.00 65.19 256 HIS A CA 1
ATOM 1947 C C . HIS A 1 256 ? 5.573 -36.720 88.650 1.00 65.19 256 HIS A C 1
ATOM 1949 O O . HIS A 1 256 ? 5.075 -37.706 89.189 1.00 65.19 256 HIS A O 1
ATOM 1955 N N . ARG A 1 257 ? 6.811 -36.307 88.964 1.00 75.62 257 ARG A N 1
ATOM 1956 C CA . ARG A 1 257 ? 7.586 -36.862 90.089 1.00 75.62 257 ARG A CA 1
ATOM 1957 C C . ARG A 1 257 ? 7.183 -36.181 91.410 1.00 75.62 257 ARG A C 1
ATOM 1959 O O . ARG A 1 257 ? 6.884 -34.985 91.382 1.00 75.62 257 ARG A O 1
ATOM 1966 N N . PRO A 1 258 ? 7.234 -36.874 92.565 1.00 76.19 258 PRO A N 1
ATOM 1967 C CA . PRO A 1 258 ? 7.113 -36.212 93.864 1.00 76.19 258 PRO A CA 1
ATOM 1968 C C . PRO A 1 258 ? 8.224 -35.153 94.034 1.00 76.19 258 PRO A C 1
ATOM 1970 O O . PRO A 1 258 ? 9.347 -35.376 93.566 1.00 76.19 258 PRO A O 1
ATOM 1973 N N . PRO A 1 259 ? 7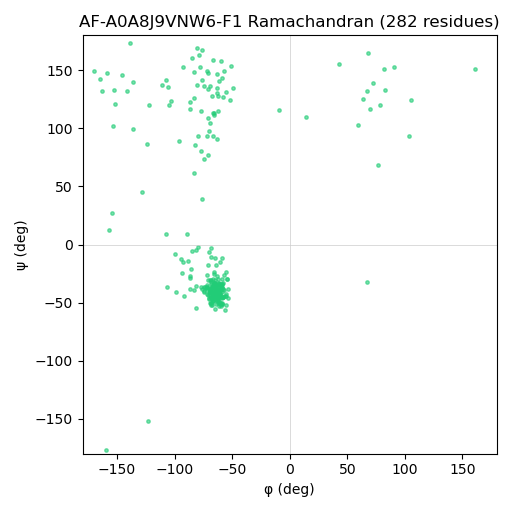.940 -34.005 94.678 1.00 72.94 259 PRO A N 1
ATOM 1974 C CA . PRO A 1 259 ? 8.859 -32.869 94.721 1.00 72.94 259 PRO A CA 1
ATOM 1975 C C . PRO A 1 259 ? 10.118 -33.186 95.535 1.00 72.94 259 PRO A C 1
ATOM 1977 O O . PRO A 1 259 ? 10.037 -33.600 96.695 1.00 72.94 259 PRO A O 1
ATOM 1980 N N . LEU A 1 260 ? 11.294 -32.953 94.945 1.00 66.62 260 LEU A N 1
ATOM 1981 C CA . LEU A 1 260 ? 12.569 -33.108 95.643 1.00 66.62 260 LEU A CA 1
ATOM 1982 C C . LEU A 1 260 ? 12.851 -31.901 96.549 1.00 66.62 260 LEU A C 1
ATOM 1984 O O . LEU A 1 260 ? 12.317 -30.807 96.371 1.00 66.62 260 LEU A O 1
ATOM 1988 N N . ALA A 1 261 ? 13.781 -32.069 97.493 1.00 70.25 261 ALA A N 1
ATOM 1989 C CA . ALA A 1 261 ? 14.222 -31.000 98.397 1.00 70.25 261 ALA A CA 1
ATOM 1990 C C . ALA A 1 261 ? 14.838 -29.772 97.682 1.00 70.25 261 ALA A C 1
ATOM 1992 O O . ALA A 1 261 ? 14.977 -28.715 98.295 1.00 70.25 261 ALA A O 1
ATOM 1993 N N . ALA A 1 262 ? 15.201 -29.900 96.401 1.00 67.12 262 ALA A N 1
ATOM 1994 C CA . ALA A 1 262 ? 15.611 -28.782 95.552 1.00 67.12 262 ALA A CA 1
ATOM 1995 C C . ALA A 1 262 ? 14.414 -28.002 94.976 1.00 67.12 262 ALA A C 1
ATOM 1997 O O . ALA A 1 262 ? 14.488 -26.781 94.876 1.00 67.12 262 ALA A O 1
ATOM 1998 N N . ASP A 1 263 ? 13.311 -28.684 94.645 1.00 66.00 263 ASP A N 1
ATOM 1999 C CA . ASP A 1 263 ? 12.124 -28.070 94.037 1.00 66.00 263 ASP A CA 1
ATOM 2000 C C . ASP A 1 263 ? 11.448 -27.106 95.043 1.00 66.00 263 ASP A C 1
ATOM 2002 O O . ASP A 1 263 ? 11.147 -25.961 94.702 1.00 66.00 263 ASP A O 1
ATOM 2006 N N . ARG A 1 264 ? 11.376 -27.503 96.328 1.00 64.81 264 ARG A N 1
ATOM 2007 C CA . ARG A 1 264 ? 10.863 -26.682 97.452 1.00 64.81 264 ARG A CA 1
ATOM 2008 C C . ARG A 1 264 ? 11.549 -25.321 97.632 1.00 64.81 264 ARG A C 1
ATOM 2010 O O . ARG A 1 264 ? 10.962 -24.418 98.219 1.00 64.81 264 ARG A O 1
ATOM 2017 N N . ARG A 1 265 ? 12.791 -25.152 97.157 1.00 61.22 265 ARG A N 1
ATOM 2018 C CA . ARG A 1 265 ? 13.515 -23.871 97.279 1.00 61.22 265 ARG A CA 1
ATOM 2019 C C . ARG A 1 265 ? 12.895 -22.777 96.406 1.00 61.22 265 ARG A C 1
ATOM 2021 O O . ARG A 1 265 ? 12.866 -21.622 96.818 1.00 61.22 265 ARG A O 1
ATOM 2028 N N . LYS A 1 266 ? 12.335 -23.151 95.252 1.00 61.47 266 LYS A N 1
ATOM 2029 C CA . LYS A 1 266 ? 11.659 -22.213 94.344 1.00 61.47 266 LYS A CA 1
ATOM 2030 C C . LYS A 1 266 ? 10.305 -21.768 94.888 1.00 61.47 266 LYS A C 1
ATOM 2032 O O . LYS A 1 266 ? 9.951 -20.602 94.764 1.00 61.47 266 LYS A O 1
ATOM 2037 N N . GLU A 1 267 ? 9.586 -22.672 95.553 1.00 59.25 267 GLU A N 1
ATOM 2038 C CA . GLU A 1 267 ? 8.342 -22.343 96.261 1.00 59.25 267 GLU A CA 1
ATOM 2039 C C . GLU A 1 267 ? 8.604 -21.249 97.314 1.00 59.25 267 GLU A C 1
ATOM 2041 O O . GLU A 1 267 ? 7.898 -20.241 97.340 1.00 59.25 267 GLU A O 1
ATOM 2046 N N . THR A 1 268 ? 9.684 -21.370 98.101 1.00 55.97 268 THR A N 1
ATOM 2047 C CA . THR A 1 268 ? 10.071 -20.344 99.088 1.00 55.97 268 THR A CA 1
ATOM 2048 C C . THR A 1 268 ? 10.526 -19.011 98.482 1.00 55.97 268 THR A C 1
ATOM 2050 O O . THR A 1 268 ? 10.299 -17.976 99.103 1.00 55.97 268 THR A O 1
ATOM 2053 N N . GLU A 1 269 ? 11.111 -18.998 97.279 1.00 55.47 269 GLU A N 1
ATOM 2054 C CA . GLU A 1 269 ? 11.409 -17.749 96.556 1.00 55.47 269 GLU A CA 1
ATOM 2055 C C . GLU A 1 269 ? 10.101 -17.058 96.132 1.00 55.47 269 GLU A C 1
ATOM 2057 O O . GLU A 1 269 ? 9.849 -15.919 96.524 1.00 55.47 269 GLU A O 1
ATOM 2062 N N . THR A 1 270 ? 9.196 -17.782 95.459 1.00 56.03 270 THR A N 1
ATOM 2063 C CA . THR A 1 270 ? 7.899 -17.228 95.018 1.00 56.03 270 THR A CA 1
ATOM 2064 C C . THR A 1 270 ? 6.993 -16.774 96.171 1.00 56.03 270 THR A C 1
ATOM 2066 O O . THR A 1 270 ? 6.226 -15.824 96.017 1.00 56.03 270 THR A O 1
ATOM 2069 N N . ALA A 1 271 ? 7.094 -17.407 97.345 1.00 55.12 271 ALA A N 1
ATOM 2070 C CA . ALA A 1 271 ? 6.364 -16.999 98.544 1.00 55.12 271 ALA A CA 1
ATOM 2071 C C . ALA A 1 271 ? 6.905 -15.690 99.154 1.00 55.12 271 ALA A C 1
ATOM 2073 O O . ALA A 1 271 ? 6.113 -14.855 99.597 1.00 55.12 271 ALA A O 1
ATOM 2074 N N . ASN A 1 272 ? 8.227 -15.479 99.145 1.00 51.41 272 ASN A N 1
ATOM 2075 C CA . ASN A 1 272 ? 8.844 -14.234 99.618 1.00 51.41 272 ASN A CA 1
ATOM 2076 C C . ASN A 1 272 ? 8.458 -13.033 98.740 1.00 51.41 272 ASN A C 1
ATOM 2078 O O . ASN A 1 272 ? 8.122 -11.971 99.268 1.00 51.41 272 ASN A O 1
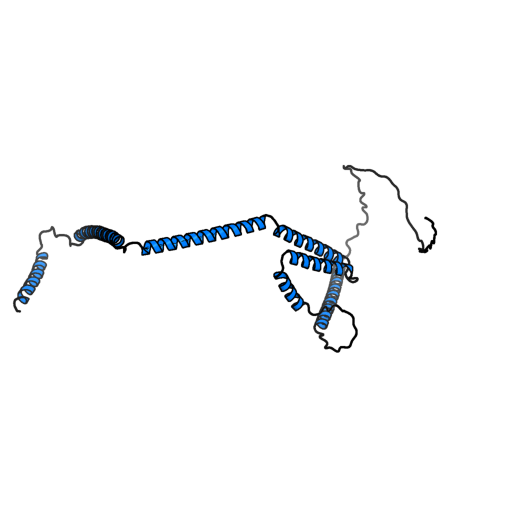ATOM 2082 N N . ASP A 1 273 ? 8.443 -13.205 97.416 1.00 53.03 273 ASP A N 1
ATOM 2083 C CA . ASP A 1 273 ? 8.028 -12.147 96.486 1.00 53.03 273 ASP A CA 1
ATOM 2084 C C . ASP A 1 273 ? 6.560 -11.739 96.699 1.00 53.03 273 ASP A C 1
ATOM 2086 O O . ASP A 1 273 ? 6.223 -10.552 96.659 1.00 53.03 273 ASP A O 1
ATOM 2090 N N . HIS A 1 274 ? 5.687 -12.704 97.013 1.00 51.78 274 HIS A N 1
ATOM 2091 C CA . HIS A 1 274 ? 4.285 -12.424 97.325 1.00 51.78 274 HIS A CA 1
ATOM 2092 C C . HIS A 1 274 ? 4.117 -11.687 98.668 1.00 51.78 274 HIS A C 1
ATOM 2094 O O . HIS A 1 274 ? 3.330 -10.743 98.759 1.00 51.78 274 HIS A O 1
ATOM 2100 N N . TYR A 1 275 ? 4.899 -12.045 99.696 1.00 53.28 275 TYR A N 1
ATOM 2101 C CA . TYR A 1 275 ? 4.897 -11.334 100.982 1.00 53.28 275 TYR A CA 1
ATOM 2102 C C . TYR A 1 275 ? 5.388 -9.881 100.862 1.00 53.28 275 TYR A C 1
ATOM 2104 O O . TYR A 1 275 ? 4.790 -8.987 101.466 1.00 53.28 275 TYR A O 1
ATOM 2112 N N . ASN A 1 276 ? 6.414 -9.617 100.043 1.00 53.62 276 ASN A N 1
ATOM 2113 C CA . ASN A 1 276 ? 6.886 -8.252 99.783 1.00 53.62 276 ASN A CA 1
ATOM 2114 C C . ASN A 1 276 ? 5.796 -7.362 99.157 1.00 53.62 276 ASN A C 1
ATOM 2116 O O . ASN A 1 276 ? 5.651 -6.203 99.549 1.00 53.62 276 ASN A O 1
ATOM 2120 N N . TYR A 1 277 ? 4.984 -7.898 98.239 1.00 51.88 277 TYR A N 1
ATOM 2121 C CA . TYR A 1 277 ? 3.894 -7.140 97.609 1.00 51.88 277 TYR A CA 1
ATOM 2122 C C . TYR A 1 277 ? 2.800 -6.709 98.601 1.00 51.88 277 TYR A C 1
ATOM 2124 O O . TYR A 1 277 ? 2.287 -5.589 98.516 1.00 51.88 277 TYR A O 1
ATOM 2132 N N . VAL A 1 278 ? 2.460 -7.563 99.572 1.00 54.31 278 VAL A N 1
ATOM 2133 C CA . VAL A 1 278 ? 1.428 -7.256 100.578 1.00 54.31 278 VAL A CA 1
ATOM 2134 C C . VAL A 1 278 ? 1.917 -6.203 101.579 1.00 54.31 278 VAL A C 1
ATOM 2136 O O . VAL A 1 278 ? 1.180 -5.266 101.879 1.00 54.31 278 VAL A O 1
ATOM 2139 N N . VAL A 1 279 ? 3.166 -6.294 102.054 1.00 54.34 279 VAL A N 1
ATOM 2140 C CA . VAL A 1 279 ? 3.715 -5.345 103.047 1.00 54.34 279 VAL A CA 1
ATOM 2141 C C . VAL A 1 279 ? 3.864 -3.929 102.476 1.00 54.34 279 VAL A C 1
ATOM 2143 O O . VAL A 1 279 ? 3.573 -2.956 103.171 1.00 54.34 279 VAL A O 1
ATOM 2146 N N . ILE A 1 280 ? 4.237 -3.792 101.199 1.00 52.34 280 ILE A N 1
ATOM 2147 C CA . ILE A 1 280 ? 4.310 -2.486 100.513 1.00 52.34 280 ILE A CA 1
ATOM 2148 C C . ILE A 1 280 ? 2.917 -1.838 100.365 1.00 52.34 280 ILE A C 1
ATOM 2150 O O . ILE A 1 280 ? 2.808 -0.613 100.306 1.00 52.34 280 ILE A O 1
ATOM 2154 N N . SER A 1 281 ? 1.847 -2.639 100.355 1.00 52.84 281 SER A N 1
ATOM 2155 C CA . SER A 1 281 ? 0.472 -2.182 100.105 1.00 52.84 281 SER A CA 1
ATOM 2156 C C . SER A 1 281 ? -0.270 -1.654 101.345 1.00 52.84 281 SER A C 1
ATOM 2158 O O . SER A 1 281 ? -1.373 -1.139 101.200 1.00 52.84 281 SER A O 1
ATOM 2160 N N . PHE A 1 282 ? 0.312 -1.755 102.548 1.00 50.75 282 PHE A N 1
ATOM 2161 C CA . PHE A 1 282 ? -0.322 -1.357 103.820 1.00 50.75 282 PHE A CA 1
ATOM 2162 C C . PHE A 1 282 ? 0.246 -0.069 104.455 1.00 50.75 282 PHE A C 1
ATOM 2164 O O . PHE A 1 282 ? -0.085 0.249 105.595 1.00 50.75 282 PHE A O 1
ATOM 2171 N N . ASN A 1 283 ? 1.101 0.673 103.741 1.00 51.25 283 ASN A N 1
ATOM 2172 C CA . ASN A 1 283 ? 1.756 1.900 104.226 1.00 51.25 283 ASN A CA 1
ATOM 2173 C C . ASN A 1 283 ? 1.571 3.091 103.253 1.00 51.25 283 ASN A C 1
ATOM 2175 O O . ASN A 1 283 ? 2.521 3.811 102.932 1.00 51.25 283 ASN A O 1
ATOM 2179 N N . LYS A 1 284 ? 0.339 3.278 102.764 1.00 48.06 284 LYS A N 1
ATOM 2180 C CA . LYS A 1 284 ? -0.142 4.451 102.014 1.00 48.06 284 LYS A CA 1
ATOM 2181 C C . LYS A 1 284 ? -1.596 4.751 102.362 1.00 48.06 284 LYS A C 1
ATOM 2183 O O . LYS A 1 284 ? -2.324 3.771 102.619 1.00 48.06 284 LYS A O 1
#

Solvent-accessible surface area (backbone atoms only — not comparable to full-atom values): 18082 Å² total; per-residue (Å²): 136,79,83,86,89,86,89,83,91,79,90,78,87,80,89,75,88,87,79,87,87,82,85,91,88,85,78,85,88,87,83,83,81,89,87,92,80,92,77,87,82,79,83,81,89,73,80,90,72,78,94,75,82,80,73,61,68,63,52,55,52,50,52,54,50,50,52,53,49,52,55,47,54,48,51,51,52,51,50,49,50,52,49,52,62,52,72,73,59,80,73,82,88,84,89,83,91,79,96,71,95,69,84,78,92,79,59,68,65,67,61,46,52,58,49,51,57,65,50,76,76,47,54,73,69,54,47,53,53,50,53,50,50,54,37,52,49,54,54,44,50,58,68,72,46,89,82,61,57,68,70,58,36,51,50,54,48,54,51,40,54,49,49,50,54,50,52,49,56,49,51,52,58,65,68,33,68,66,52,53,49,56,50,51,51,52,54,50,51,51,50,53,54,48,50,53,51,50,49,54,51,48,51,54,48,51,55,52,48,51,63,69,70,46,73,79,63,52,76,62,48,52,56,50,48,52,52,48,52,51,51,51,51,57,50,47,56,53,48,50,58,52,47,58,73,43,48,74,72,66,52,79,80,78,77,85,62,84,83,49,87,70,56,57,54,56,55,55,49,59,51,51,57,54,51,54,57,54,63,68,67,75,78,122